Protein AF-A0A090N0E1-F1 (afdb_monomer)

InterPro domains:
  IPR002919 Trypsin Inhibitor-like, cysteine rich domain [PF01826] (285-336)
  IPR009851 Modifier of rudimentary, Modr [PF07200] (21-165)
  IPR009851 Modifier of rudimentary, Modr [PS51314] (94-183)
  IPR036084 Serine protease inhibitor-like superfamily [SSF57567] (285-337)

Secondary structure (DSSP, 8-state):
-HHHHHHHHHHHHHHHHHHHHT--HHHHHHHHH-HHHHHHHHHHSHHHHHHHHHHHHHHHHHHHHHHHHHHHHHHHHHHHHHHHHHHHHHHHHHHHHHHHHHHHHHHHHHTSHHHHHHHHHHHHHHHHHHHHHHHHHHHHTSS-HHHHHHHHHHHHHHHHHHHHHHHHHHHHHHHHHHHHHHHHHHHHGGG----------------------------------------PPP------------------S------SS---S---SS--SS----------TTSEEESSEESS--BTTSPPPS-----EE-SEEEPPTTEEEETTEEEEHHHHHHHHHHHHHHHHHHHHHHHTTS----

Solvent-accessible surface area (backbone atoms only — not comparable to full-atom values): 22668 Å² total; per-residue (Å²): 116,75,61,64,60,51,53,49,52,54,50,52,51,51,56,48,51,59,67,54,69,81,55,53,71,69,59,50,53,50,44,74,74,27,70,66,56,46,48,49,57,54,55,64,34,66,80,56,56,44,48,6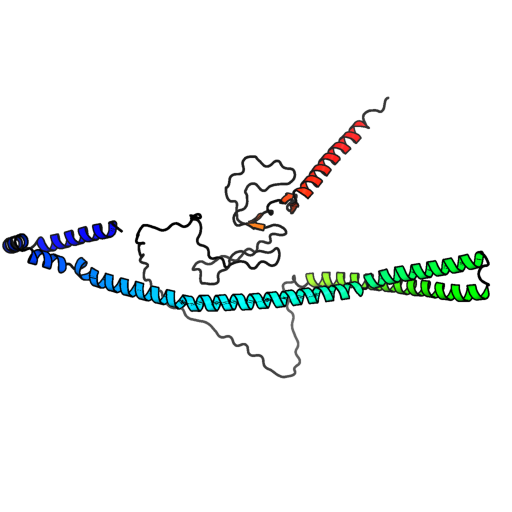4,58,54,50,50,53,50,52,52,51,52,50,53,50,51,52,53,56,60,62,45,50,62,57,53,51,52,52,50,52,51,50,52,54,53,50,50,54,51,50,53,52,48,51,53,50,49,56,53,45,51,54,48,50,52,56,45,51,65,68,26,72,66,45,49,41,54,50,36,53,52,57,20,50,53,27,46,51,52,26,49,51,48,54,49,37,40,76,74,64,7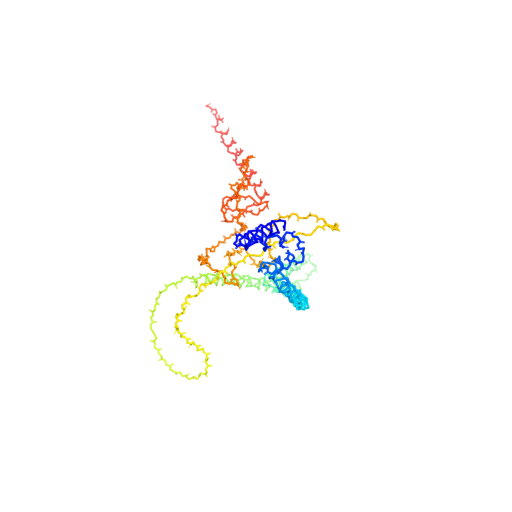9,44,54,73,70,58,42,52,55,53,35,51,53,30,44,49,50,19,51,54,34,47,52,53,38,54,53,49,56,49,52,51,54,50,50,53,50,51,52,51,55,56,55,57,57,66,68,58,76,81,70,84,85,87,84,89,83,83,87,87,89,83,89,85,90,86,87,86,88,88,87,82,85,82,93,83,89,85,91,83,84,91,78,89,85,86,91,85,88,84,84,84,82,88,85,80,88,87,80,94,75,87,89,75,79,97,73,80,98,73,82,92,85,79,84,89,85,80,73,76,66,61,82,71,88,87,78,96,64,93,66,99,59,89,73,73,81,74,76,79,55,78,24,81,82,36,39,75,32,78,56,24,66,79,69,68,60,41,54,99,53,84,76,68,94,77,71,74,94,56,71,32,69,63,40,66,37,56,48,90,72,34,23,41,47,96,96,38,57,38,45,55,70,58,40,53,52,52,53,50,53,55,57,50,56,60,52,55,57,54,55,63,60,62,67,76,72,76,75,85,132

Radius of gyration: 44.37 Å; Cα contacts (8 Å, |Δi|>4): 178; chains: 1; bounding box: 100×94×128 Å

Structure (mmCIF, N/CA/C/O backbone):
data_AF-A0A090N0E1-F1
#
_entry.id   AF-A0A090N0E1-F1
#
loop_
_atom_site.group_PDB
_atom_site.id
_atom_site.type_symbol
_atom_site.label_atom_id
_atom_site.label_alt_id
_atom_site.label_comp_id
_atom_site.label_asym_id
_atom_site.label_entity_id
_atom_site.label_seq_id
_atom_site.pdbx_PDB_ins_code
_atom_site.Cartn_x
_atom_site.Cartn_y
_atom_site.Cartn_z
_atom_site.occupancy
_atom_site.B_iso_or_equiv
_atom_site.auth_seq_id
_atom_site.auth_comp_id
_atom_site.auth_asym_id
_atom_site.auth_atom_id
_atom_site.pdbx_PDB_model_num
ATOM 1 N N . MET A 1 1 ? 22.762 13.412 -43.437 1.00 40.69 1 MET A N 1
ATOM 2 C CA . MET A 1 1 ? 23.202 12.382 -44.409 1.00 40.69 1 MET A CA 1
ATOM 3 C C . MET A 1 1 ? 23.925 12.952 -45.634 1.00 40.69 1 MET A C 1
ATOM 5 O O . MET A 1 1 ? 24.693 12.219 -46.230 1.00 40.69 1 MET A O 1
ATOM 9 N N . SER A 1 2 ? 23.774 14.234 -45.992 1.00 38.62 2 SER A N 1
ATOM 10 C CA . SER A 1 2 ? 24.471 14.858 -47.137 1.00 38.62 2 SER A CA 1
ATOM 11 C C . SER A 1 2 ? 25.957 15.200 -46.915 1.00 38.62 2 SER A C 1
ATOM 13 O O . SER A 1 2 ? 26.632 15.533 -47.881 1.00 38.62 2 SER A O 1
ATOM 15 N N . GLY A 1 3 ? 26.467 15.129 -45.677 1.00 48.03 3 GLY A N 1
ATOM 16 C CA . GLY A 1 3 ? 27.888 15.366 -45.365 1.00 48.03 3 GLY A CA 1
ATOM 17 C C . GLY A 1 3 ? 28.794 14.207 -45.792 1.00 48.03 3 GLY A C 1
ATOM 18 O O . GLY A 1 3 ? 29.737 14.413 -46.536 1.00 48.03 3 GLY A O 1
ATOM 19 N N . SER A 1 4 ? 28.417 12.970 -45.455 1.00 57.47 4 SER A N 1
ATOM 20 C CA . SER A 1 4 ? 29.234 11.773 -45.720 1.00 57.47 4 SER A CA 1
ATOM 21 C C . SER A 1 4 ? 29.456 11.485 -47.213 1.00 57.47 4 SER A C 1
ATOM 23 O O . SER A 1 4 ? 30.535 11.048 -47.593 1.00 57.47 4 SER A O 1
ATOM 25 N N . TYR A 1 5 ? 28.478 11.781 -48.076 1.00 61.31 5 TYR A N 1
ATOM 26 C CA . TYR A 1 5 ? 28.640 11.624 -49.528 1.00 61.31 5 TYR A CA 1
ATOM 27 C C . TYR A 1 5 ? 29.496 12.724 -50.169 1.00 61.31 5 TYR A C 1
ATOM 29 O O . TYR A 1 5 ? 30.099 12.483 -51.212 1.00 61.31 5 TYR A O 1
ATOM 37 N N . LYS A 1 6 ? 29.535 13.927 -49.575 1.00 64.94 6 LYS A N 1
ATOM 38 C CA . LYS A 1 6 ? 30.450 14.992 -50.009 1.00 64.94 6 LYS A CA 1
ATOM 39 C C . LYS A 1 6 ? 31.879 14.640 -49.608 1.00 64.94 6 LYS A C 1
ATOM 41 O O . LYS A 1 6 ? 32.766 14.739 -50.436 1.00 64.94 6 LYS A O 1
ATOM 46 N N . ASP A 1 7 ? 32.079 14.115 -48.406 1.00 77.44 7 ASP A N 1
ATOM 47 C CA . ASP A 1 7 ? 33.406 13.689 -47.957 1.00 77.44 7 ASP A CA 1
ATOM 48 C C . ASP A 1 7 ? 33.946 12.520 -48.798 1.00 77.44 7 ASP A C 1
ATOM 50 O O . ASP A 1 7 ? 35.099 12.556 -49.217 1.00 77.44 7 ASP A O 1
ATOM 54 N N . LEU A 1 8 ? 33.101 11.537 -49.147 1.00 81.50 8 LEU A N 1
ATOM 55 C CA . LEU A 1 8 ? 33.494 10.413 -50.008 1.00 81.50 8 LEU A CA 1
ATOM 56 C C . LEU A 1 8 ? 33.871 10.860 -51.428 1.00 81.50 8 LEU A C 1
ATOM 58 O O . LEU A 1 8 ? 34.871 10.406 -51.966 1.00 81.50 8 LEU A O 1
ATOM 62 N N . ARG A 1 9 ? 33.105 11.779 -52.035 1.00 83.75 9 ARG A N 1
ATOM 63 C CA . ARG A 1 9 ? 33.433 12.325 -53.365 1.00 83.75 9 ARG A CA 1
ATOM 64 C C . ARG A 1 9 ? 34.769 13.055 -53.358 1.00 83.75 9 ARG A C 1
ATOM 66 O O . ARG A 1 9 ? 35.553 12.880 -54.281 1.00 83.75 9 ARG A O 1
ATOM 73 N N . GLN A 1 10 ? 35.023 13.847 -52.325 1.00 84.94 10 GLN A N 1
ATOM 74 C CA . GLN A 1 10 ? 36.272 14.580 -52.168 1.00 84.94 10 GLN A CA 1
ATOM 75 C C . GLN A 1 10 ? 37.453 13.619 -51.985 1.00 84.94 10 GLN A C 1
ATOM 77 O O . GLN A 1 10 ? 38.489 13.837 -52.606 1.00 84.94 10 GLN A O 1
ATOM 82 N N . LEU A 1 11 ? 37.268 12.538 -51.219 1.00 85.19 11 LEU A N 1
ATOM 83 C CA . LEU A 1 11 ? 38.282 11.501 -51.015 1.00 85.19 11 LEU A CA 1
ATOM 84 C C . LEU A 1 11 ? 38.586 10.727 -52.310 1.00 85.19 11 LEU A C 1
ATOM 86 O O . LEU A 1 11 ? 39.746 10.577 -52.682 1.00 85.19 11 LEU A O 1
ATOM 90 N N . CYS A 1 12 ? 37.550 10.315 -53.049 1.00 87.12 12 CYS A N 1
ATOM 91 C CA . CYS A 1 12 ? 37.714 9.659 -54.349 1.00 87.12 12 CYS A CA 1
ATOM 92 C C . CYS A 1 12 ? 38.418 10.578 -55.357 1.00 87.12 12 CYS A C 1
ATOM 94 O O . CYS A 1 12 ? 39.266 10.118 -56.113 1.00 87.12 12 CYS A O 1
ATOM 96 N N . LEU A 1 13 ? 38.088 11.877 -55.372 1.00 86.81 13 LEU A N 1
ATOM 97 C CA . LEU A 1 13 ? 38.736 12.855 -56.249 1.00 86.81 13 LEU A CA 1
ATOM 98 C C . LEU A 1 13 ? 40.219 13.037 -55.907 1.00 86.81 13 LEU A C 1
ATOM 100 O O . LEU A 1 13 ? 41.028 13.104 -56.826 1.00 86.81 13 LEU A O 1
ATOM 104 N N . SER A 1 14 ? 40.599 13.073 -54.625 1.00 85.94 14 SER A N 1
ATOM 105 C CA . SER A 1 14 ? 42.017 13.110 -54.245 1.00 85.94 14 SER A CA 1
ATOM 106 C C . SER A 1 14 ? 42.760 11.835 -54.648 1.00 85.94 14 SER A C 1
ATOM 108 O O . SER A 1 14 ? 43.805 11.945 -55.283 1.00 85.94 14 SER A O 1
ATOM 110 N N . SER A 1 15 ? 42.197 10.650 -54.381 1.00 86.62 15 SER A N 1
ATOM 111 C CA . SER A 1 15 ? 42.816 9.366 -54.747 1.00 86.62 15 SER A CA 1
ATOM 112 C C . SER A 1 15 ? 42.950 9.210 -56.270 1.00 86.62 15 SER A C 1
ATOM 114 O O . SER A 1 15 ? 43.955 8.705 -56.765 1.00 86.62 15 SER A O 1
ATOM 116 N N . LEU A 1 16 ? 41.973 9.697 -57.046 1.00 87.38 16 LEU A N 1
ATOM 117 C CA . LEU A 1 16 ? 42.061 9.749 -58.511 1.00 87.38 16 LEU A CA 1
ATOM 118 C C . LEU A 1 16 ? 43.165 10.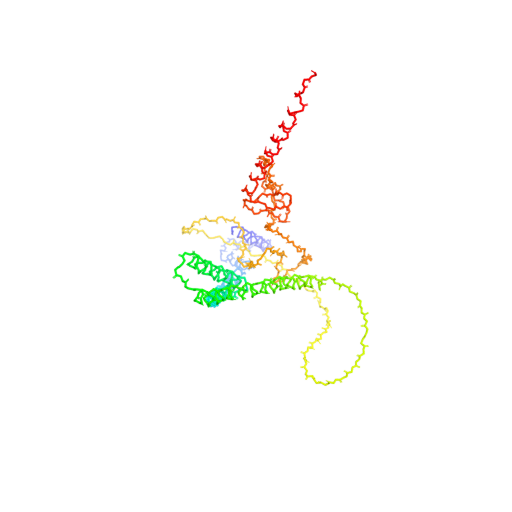690 -58.985 1.00 87.38 16 LEU A C 1
ATOM 120 O O . LEU A 1 16 ? 43.956 10.313 -59.842 1.00 87.38 16 LEU A O 1
ATOM 124 N N . MET A 1 17 ? 43.233 11.902 -58.432 1.00 86.12 17 MET A N 1
ATOM 125 C CA . MET A 1 17 ? 44.259 12.876 -58.809 1.00 86.12 17 MET A CA 1
ATOM 126 C C . MET A 1 17 ? 45.668 12.371 -58.484 1.00 86.12 17 MET A C 1
ATOM 128 O O . MET A 1 17 ? 46.582 12.626 -59.261 1.00 86.12 17 MET A O 1
ATOM 132 N N . GLU A 1 18 ? 45.844 11.626 -57.390 1.00 85.81 18 GLU A N 1
ATOM 133 C CA . GLU A 1 18 ? 47.111 10.958 -57.068 1.00 85.81 18 GLU A CA 1
ATOM 134 C C . GLU A 1 18 ? 47.460 9.857 -58.078 1.00 85.81 18 GLU A C 1
ATOM 136 O O . GLU A 1 18 ? 48.582 9.839 -58.574 1.00 85.81 18 GLU A O 1
ATOM 141 N N . ASN A 1 19 ? 46.501 9.007 -58.464 1.00 82.75 19 ASN A N 1
ATOM 142 C CA . ASN A 1 19 ? 46.721 7.959 -59.471 1.00 82.75 19 ASN A CA 1
ATOM 143 C C . ASN A 1 19 ? 47.053 8.520 -60.865 1.00 82.75 19 ASN A C 1
ATOM 145 O O . ASN A 1 19 ? 47.805 7.908 -61.618 1.00 82.75 19 ASN A O 1
ATOM 149 N N . ILE A 1 20 ? 46.482 9.675 -61.217 1.00 86.25 20 ILE A N 1
ATOM 150 C CA . ILE A 1 20 ? 46.628 10.291 -62.543 1.00 86.25 20 ILE A CA 1
ATOM 151 C C . ILE A 1 20 ? 47.928 11.108 -62.655 1.00 86.25 20 ILE A C 1
ATOM 153 O O . ILE A 1 20 ? 48.454 11.277 -63.755 1.00 86.25 20 ILE A O 1
ATOM 157 N N . LYS A 1 21 ? 48.465 11.603 -61.531 1.00 85.19 21 LYS A N 1
ATOM 158 C CA . LYS A 1 21 ? 49.595 12.547 -61.484 1.00 85.19 21 LYS A CA 1
ATOM 159 C C . LYS A 1 21 ? 50.870 12.038 -62.165 1.00 85.19 21 LYS A C 1
ATOM 161 O O . LYS A 1 21 ? 51.581 12.842 -62.764 1.00 85.19 21 LYS A O 1
ATOM 166 N N . ASP A 1 22 ? 51.136 10.736 -62.085 1.00 82.50 22 ASP A N 1
ATOM 167 C CA . ASP A 1 22 ? 52.372 10.119 -62.585 1.00 82.50 22 ASP A CA 1
ATOM 168 C C . ASP A 1 22 ? 52.183 9.373 -63.928 1.00 82.50 22 ASP A C 1
ATOM 170 O O . ASP A 1 22 ? 53.092 8.680 -64.392 1.00 82.50 22 ASP A O 1
ATOM 174 N N . MET A 1 23 ? 51.017 9.506 -64.578 1.00 84.81 23 MET A N 1
ATOM 175 C CA . MET A 1 23 ? 50.737 8.863 -65.870 1.00 84.81 23 MET A CA 1
ATOM 176 C C . MET A 1 23 ? 51.358 9.617 -67.054 1.00 84.81 23 MET A C 1
ATOM 178 O O . MET A 1 23 ? 51.506 10.841 -67.039 1.00 84.81 23 MET A O 1
ATOM 182 N N . LYS A 1 24 ? 51.718 8.888 -68.118 1.00 89.19 24 LYS A N 1
ATOM 183 C CA . LYS A 1 24 ? 52.303 9.482 -69.331 1.00 89.19 24 LYS A CA 1
ATOM 184 C C . LYS A 1 24 ? 51.230 10.164 -70.177 1.00 89.19 24 LYS A C 1
ATOM 186 O O . LYS A 1 24 ? 50.056 9.819 -70.115 1.00 89.19 24 LYS A O 1
ATOM 191 N N . TYR A 1 25 ? 51.647 11.092 -71.038 1.00 85.19 25 TYR A N 1
ATOM 192 C CA . TYR A 1 25 ? 50.739 11.823 -71.931 1.00 85.19 25 TYR A CA 1
ATOM 193 C C . TYR A 1 25 ? 49.882 10.905 -72.823 1.00 85.19 25 TYR A C 1
ATOM 195 O O . TYR A 1 25 ? 48.705 11.193 -73.011 1.00 85.19 25 TYR A O 1
ATOM 203 N N . SER A 1 26 ? 50.435 9.786 -73.312 1.00 84.62 26 SER A N 1
ATOM 204 C CA . SER A 1 26 ? 49.679 8.769 -74.063 1.00 84.62 26 SER A CA 1
ATOM 205 C C . SER A 1 26 ? 48.527 8.192 -73.241 1.00 84.62 26 SER A C 1
ATOM 207 O O . SER A 1 26 ? 47.389 8.176 -73.695 1.00 84.62 26 SER A O 1
ATOM 209 N N . ASP A 1 27 ? 48.812 7.817 -71.995 1.00 82.62 27 ASP A N 1
ATOM 210 C CA . ASP A 1 27 ? 47.860 7.169 -71.093 1.00 82.62 27 ASP A CA 1
ATOM 211 C C . ASP A 1 27 ? 46.789 8.170 -70.621 1.00 82.62 27 ASP A C 1
ATOM 213 O O . ASP A 1 27 ? 45.628 7.815 -70.434 1.00 82.62 27 ASP A O 1
ATOM 217 N N . LEU A 1 28 ? 47.157 9.451 -70.485 1.00 83.81 28 LEU A N 1
ATOM 218 C CA . LEU A 1 28 ? 46.234 10.555 -70.199 1.00 83.81 28 LEU A CA 1
ATOM 219 C C . LEU A 1 28 ? 45.319 10.878 -71.386 1.00 83.81 28 LEU A C 1
ATOM 221 O O . LEU A 1 28 ? 44.151 11.209 -71.183 1.00 83.81 28 LEU A O 1
ATOM 225 N N . GLN A 1 29 ? 45.832 10.793 -72.614 1.00 83.81 29 GLN A N 1
ATOM 226 C CA . GLN A 1 29 ? 45.050 11.007 -73.830 1.00 83.81 29 GLN A CA 1
ATOM 227 C C . GLN A 1 29 ? 44.058 9.859 -74.050 1.00 83.81 29 GLN A C 1
ATOM 229 O O . GLN A 1 29 ? 42.902 10.109 -74.393 1.00 83.81 29 GLN A O 1
ATOM 234 N N . ASP A 1 30 ? 44.471 8.625 -73.769 1.00 85.00 30 ASP A N 1
ATOM 235 C CA . ASP A 1 30 ? 43.587 7.460 -73.781 1.00 85.00 30 ASP A CA 1
ATOM 236 C C . ASP A 1 30 ? 42.550 7.535 -72.651 1.00 85.00 30 ASP A C 1
ATOM 238 O O . ASP A 1 30 ? 41.370 7.286 -72.888 1.00 85.00 30 ASP A O 1
ATOM 242 N N . LEU A 1 31 ? 42.937 7.975 -71.447 1.00 86.00 31 LEU A N 1
ATOM 243 C CA . LEU A 1 31 ? 42.001 8.224 -70.345 1.00 86.00 31 LEU A CA 1
ATOM 244 C C . LEU A 1 31 ? 40.980 9.308 -70.671 1.00 86.00 31 LEU A C 1
ATOM 246 O O . LEU A 1 31 ? 39.811 9.145 -70.342 1.00 86.00 31 LEU A O 1
ATOM 250 N N . LEU A 1 32 ? 41.377 10.398 -71.326 1.00 85.00 32 LEU A N 1
ATOM 251 C CA . LEU A 1 32 ? 40.452 11.472 -71.684 1.00 85.00 32 LEU A CA 1
ATOM 252 C C . LEU A 1 32 ? 39.433 11.030 -72.746 1.00 85.00 32 LEU A C 1
ATOM 254 O O . LEU A 1 32 ? 38.282 11.458 -72.695 1.00 85.00 32 LEU A O 1
ATOM 258 N N . ASN A 1 33 ? 39.846 10.164 -73.674 1.00 88.06 33 ASN A N 1
ATOM 259 C CA . ASN A 1 33 ? 39.034 9.760 -74.822 1.00 88.06 33 ASN A CA 1
ATOM 260 C C . ASN A 1 33 ? 38.275 8.433 -74.625 1.00 88.06 33 ASN A C 1
ATOM 262 O O . ASN A 1 33 ? 37.413 8.112 -75.441 1.00 88.06 33 ASN A O 1
ATOM 266 N N . ASN A 1 34 ? 38.566 7.665 -73.568 1.00 90.38 34 ASN A N 1
ATOM 267 C CA . ASN A 1 34 ? 37.936 6.371 -73.296 1.00 90.38 34 ASN A CA 1
ATOM 268 C C . ASN A 1 34 ? 37.113 6.385 -71.993 1.00 90.38 34 ASN A C 1
ATOM 270 O O . ASN A 1 34 ? 37.645 6.241 -70.890 1.00 90.38 34 ASN A O 1
ATOM 274 N N . GLU A 1 35 ? 35.788 6.486 -72.127 1.00 87.94 35 GLU A N 1
ATOM 275 C CA . GLU A 1 35 ? 34.845 6.463 -70.998 1.00 87.94 35 GLU A CA 1
ATOM 276 C C . GLU A 1 35 ? 34.872 5.142 -70.203 1.00 87.94 35 GLU A C 1
ATOM 278 O O . GLU A 1 35 ? 34.650 5.138 -68.990 1.00 87.94 35 GLU A O 1
ATOM 283 N N . GLU A 1 36 ? 35.179 4.012 -70.846 1.00 89.75 36 GLU A N 1
ATOM 284 C CA . GLU A 1 36 ? 35.261 2.704 -70.184 1.00 89.75 36 GLU A CA 1
ATOM 285 C C . GLU A 1 36 ? 36.510 2.604 -69.301 1.00 89.75 36 GLU A C 1
ATOM 287 O O . GLU A 1 36 ? 36.455 2.072 -68.187 1.00 89.75 36 GLU A O 1
ATOM 292 N N . TYR A 1 37 ? 37.618 3.200 -69.748 1.00 87.25 37 TYR A N 1
ATOM 293 C CA . TYR A 1 37 ? 38.831 3.301 -68.943 1.00 87.25 37 TYR A CA 1
ATOM 294 C C . TYR A 1 37 ? 38.629 4.240 -67.744 1.00 87.25 37 TYR A C 1
ATOM 296 O O . TYR A 1 37 ? 38.982 3.875 -66.620 1.00 87.25 37 TYR A O 1
ATOM 304 N N . GLN A 1 38 ? 37.953 5.383 -67.935 1.00 86.62 38 GLN A N 1
ATOM 305 C CA . GLN A 1 38 ? 37.555 6.273 -66.833 1.00 86.62 38 GLN A CA 1
ATOM 306 C C . GLN A 1 38 ? 36.684 5.544 -65.802 1.00 86.62 38 GLN A C 1
ATOM 308 O O . GLN A 1 38 ? 36.941 5.620 -64.599 1.00 86.62 38 GLN A O 1
ATOM 313 N N . LYS A 1 39 ? 35.673 4.797 -66.261 1.00 87.62 39 LYS A N 1
ATOM 314 C CA . LYS A 1 39 ? 34.777 4.031 -65.388 1.00 87.62 39 LYS A CA 1
ATOM 315 C C . LYS A 1 39 ? 35.524 2.946 -64.614 1.00 87.62 39 LYS A C 1
ATOM 317 O O . LYS A 1 39 ? 35.341 2.830 -63.405 1.00 87.62 39 LYS A O 1
ATOM 322 N N . THR A 1 40 ? 36.400 2.201 -65.283 1.00 87.56 40 THR A N 1
ATOM 323 C CA . THR A 1 40 ? 37.208 1.145 -64.657 1.00 87.56 40 THR A CA 1
ATOM 324 C C . THR A 1 40 ? 38.142 1.719 -63.593 1.00 87.56 40 THR A C 1
ATOM 326 O O . THR A 1 40 ? 38.261 1.151 -62.506 1.00 87.56 40 THR A O 1
ATOM 329 N N . LEU A 1 41 ? 38.765 2.872 -63.860 1.00 85.56 41 LEU A N 1
ATOM 330 C CA . LEU A 1 41 ? 39.624 3.557 -62.895 1.00 85.56 41 LEU A CA 1
ATOM 331 C C . LEU A 1 41 ? 38.839 3.974 -61.643 1.00 85.56 41 LEU A C 1
ATOM 333 O O . LEU A 1 41 ? 39.310 3.764 -60.528 1.00 85.56 41 LEU A O 1
ATOM 337 N N . VAL A 1 42 ? 37.618 4.490 -61.819 1.00 86.69 42 VAL A N 1
ATOM 338 C CA . VAL A 1 42 ? 36.714 4.861 -60.720 1.00 86.69 42 VAL A CA 1
ATOM 339 C C . VAL A 1 42 ? 36.244 3.630 -59.933 1.00 86.69 42 VAL A C 1
ATOM 341 O O . VAL A 1 42 ? 36.285 3.640 -58.707 1.00 86.69 42 VAL A O 1
ATOM 344 N N . GLU A 1 43 ? 35.839 2.547 -60.594 1.00 86.50 43 GLU A N 1
ATOM 345 C CA . GLU A 1 43 ? 35.380 1.314 -59.929 1.00 86.50 43 GLU A CA 1
ATOM 346 C C . GLU A 1 43 ? 36.504 0.566 -59.195 1.00 86.50 43 GLU A C 1
ATOM 348 O O . GLU A 1 43 ? 36.251 -0.147 -58.220 1.00 86.50 43 GLU A O 1
ATOM 353 N N . THR A 1 44 ? 37.753 0.749 -59.631 1.00 87.19 44 THR A N 1
ATOM 354 C CA . THR A 1 44 ? 38.934 0.138 -59.004 1.00 87.19 44 THR A CA 1
ATOM 355 C C . THR A 1 44 ? 39.377 0.880 -57.740 1.00 87.19 44 THR A C 1
ATOM 357 O O . THR A 1 44 ? 40.101 0.299 -56.927 1.00 87.19 44 THR A O 1
ATOM 360 N N . LEU A 1 45 ? 38.912 2.120 -57.524 1.00 89.31 45 LEU A N 1
ATOM 361 C CA . LEU A 1 45 ? 39.207 2.872 -56.305 1.00 89.31 45 LEU A CA 1
ATOM 362 C C . LEU A 1 45 ? 38.772 2.083 -55.059 1.00 89.31 45 LEU A C 1
ATOM 364 O O . LEU A 1 45 ? 37.631 1.606 -54.997 1.00 89.31 45 LEU A O 1
ATOM 368 N N . PRO A 1 46 ? 39.642 1.959 -54.042 1.00 85.25 46 PRO A N 1
ATOM 369 C CA . PRO A 1 46 ? 39.356 1.163 -52.853 1.00 85.25 46 PRO A CA 1
ATOM 370 C C . PRO A 1 46 ? 38.110 1.658 -52.110 1.00 85.25 46 PRO A C 1
ATOM 372 O O . PRO A 1 46 ? 37.342 0.843 -51.599 1.00 85.25 46 PRO A O 1
ATOM 375 N N . GLU A 1 47 ? 37.867 2.969 -52.115 1.00 85.50 47 GLU A N 1
ATOM 376 C CA . GLU A 1 47 ? 36.718 3.605 -51.475 1.00 85.50 47 GLU A CA 1
ATOM 377 C C . GLU A 1 47 ? 35.394 3.265 -52.156 1.00 85.50 47 GLU A C 1
ATOM 379 O O . GLU A 1 47 ? 34.369 3.247 -51.488 1.00 85.50 47 GLU A O 1
ATOM 384 N N . ILE A 1 48 ? 35.389 3.012 -53.470 1.00 86.81 48 ILE A N 1
ATOM 385 C CA . ILE A 1 48 ? 34.183 2.636 -54.227 1.00 86.81 48 ILE A CA 1
ATOM 386 C C . ILE A 1 48 ? 33.990 1.122 -54.182 1.00 86.81 48 ILE A C 1
ATOM 388 O O . ILE A 1 48 ? 32.868 0.641 -54.015 1.00 86.81 48 ILE A O 1
ATOM 392 N N . LYS A 1 49 ? 35.090 0.370 -54.245 1.00 88.56 49 LYS A N 1
ATOM 393 C CA . LYS A 1 49 ? 35.097 -1.090 -54.172 1.00 88.56 49 LYS A CA 1
ATOM 394 C C . LYS A 1 49 ? 34.657 -1.626 -52.803 1.00 88.56 49 LYS A C 1
ATOM 396 O O . LYS A 1 49 ? 34.111 -2.728 -52.742 1.00 88.56 49 LYS A O 1
ATOM 401 N N . SER A 1 50 ? 34.850 -0.874 -51.711 1.00 86.94 50 SER A N 1
ATOM 402 C CA . SER A 1 50 ? 34.416 -1.286 -50.364 1.00 86.94 50 SER A CA 1
ATOM 403 C C . SER A 1 50 ? 32.916 -1.080 -50.103 1.00 86.94 50 SER A C 1
ATOM 405 O O . SER A 1 50 ? 32.317 -1.863 -49.359 1.00 86.94 50 SER A O 1
ATOM 407 N N . VAL A 1 51 ? 32.271 -0.098 -50.752 1.00 87.44 51 VAL A N 1
ATOM 408 C CA . VAL A 1 51 ? 30.863 0.281 -50.494 1.00 87.44 51 VAL A CA 1
ATOM 409 C C . VAL A 1 51 ? 29.869 -0.880 -50.637 1.00 87.44 51 VAL A C 1
ATOM 411 O O . VAL A 1 51 ? 28.994 -1.002 -49.773 1.00 87.44 51 VAL A O 1
ATOM 414 N N . PRO A 1 52 ? 29.936 -1.747 -51.671 1.00 88.81 52 PRO A N 1
ATOM 415 C CA . PRO A 1 52 ? 29.009 -2.871 -51.798 1.00 88.81 52 PRO A CA 1
ATOM 416 C C . PRO A 1 52 ? 29.105 -3.842 -50.616 1.00 88.81 52 PRO A C 1
ATOM 418 O O . PRO A 1 52 ? 28.079 -4.225 -50.055 1.00 88.81 52 PRO A O 1
ATOM 421 N N . SER A 1 53 ? 30.329 -4.161 -50.183 1.00 89.69 53 SER A N 1
ATOM 422 C CA . SER A 1 53 ? 30.588 -5.043 -49.039 1.00 89.69 53 SER A CA 1
ATOM 423 C C . SER A 1 53 ? 30.101 -4.423 -47.724 1.00 89.69 53 SER A C 1
ATOM 425 O O . SER A 1 53 ? 29.406 -5.068 -46.937 1.00 89.69 53 SER A O 1
ATOM 427 N N . GLU A 1 54 ? 30.367 -3.131 -47.507 1.00 89.94 54 GLU A N 1
ATOM 428 C CA . GLU A 1 54 ? 29.876 -2.400 -46.333 1.00 89.94 54 GLU A CA 1
ATOM 429 C C . GLU A 1 54 ? 28.343 -2.338 -46.289 1.00 89.94 54 GLU A C 1
ATOM 431 O O . GLU A 1 54 ? 27.733 -2.543 -45.235 1.00 89.94 54 GLU A O 1
ATOM 436 N N . LYS A 1 55 ? 27.695 -2.112 -47.439 1.00 93.44 55 LYS A N 1
ATOM 437 C CA . LYS A 1 55 ? 26.234 -2.139 -47.571 1.00 93.44 55 LYS A CA 1
ATOM 438 C C . LYS A 1 55 ? 25.676 -3.511 -47.205 1.00 93.44 55 LYS A C 1
ATOM 440 O O . LYS A 1 55 ? 24.713 -3.582 -46.442 1.00 93.44 55 LYS A O 1
ATOM 445 N N . GLU A 1 56 ? 26.249 -4.589 -47.731 1.00 95.31 56 GLU A N 1
ATOM 446 C CA . GLU A 1 56 ? 25.818 -5.952 -47.409 1.00 95.31 56 GLU A CA 1
ATOM 447 C C . GLU A 1 56 ? 25.990 -6.258 -45.919 1.00 95.31 56 GLU A C 1
ATOM 449 O O . GLU A 1 56 ? 25.048 -6.728 -45.275 1.00 95.31 56 GLU A O 1
ATOM 454 N N . ALA A 1 57 ? 27.129 -5.890 -45.329 1.00 94.12 57 ALA A N 1
ATOM 455 C CA . ALA A 1 57 ? 27.373 -6.037 -43.897 1.00 94.12 57 ALA A CA 1
ATOM 456 C C . ALA A 1 57 ? 26.344 -5.265 -43.048 1.00 94.12 57 ALA A C 1
ATOM 458 O O . ALA A 1 57 ? 25.812 -5.795 -42.064 1.00 94.12 57 ALA A O 1
ATOM 459 N N . LEU A 1 58 ? 26.005 -4.031 -43.440 1.00 94.69 58 LEU A N 1
ATOM 460 C CA . LEU A 1 58 ? 24.972 -3.230 -42.778 1.00 94.69 58 LEU A CA 1
ATOM 461 C C . LEU A 1 58 ? 23.584 -3.856 -42.910 1.00 94.69 58 LEU A C 1
ATOM 463 O O . LEU A 1 58 ? 22.852 -3.911 -41.922 1.00 94.69 58 LEU A O 1
ATOM 467 N N . LEU A 1 59 ? 23.225 -4.365 -44.089 1.00 95.44 59 LEU A N 1
ATOM 468 C CA . LEU A 1 59 ? 21.943 -5.033 -44.311 1.00 95.44 59 LEU A CA 1
ATOM 469 C C . LEU A 1 59 ? 21.824 -6.313 -43.480 1.00 95.44 59 LEU A C 1
ATOM 471 O O . LEU A 1 59 ? 20.787 -6.541 -42.855 1.00 95.44 59 LEU A O 1
ATOM 475 N N . ILE A 1 60 ? 22.891 -7.111 -43.396 1.00 96.00 60 ILE A N 1
ATOM 476 C CA . ILE A 1 60 ? 22.945 -8.300 -42.538 1.00 96.00 60 ILE A CA 1
ATOM 477 C C . ILE A 1 60 ? 22.768 -7.901 -41.071 1.00 96.00 60 ILE A C 1
ATOM 479 O O . ILE A 1 60 ? 21.960 -8.503 -40.359 1.00 96.00 60 ILE A O 1
ATOM 483 N N . LYS A 1 61 ? 23.461 -6.851 -40.613 1.00 95.44 61 LYS A N 1
ATOM 484 C CA . LYS A 1 61 ? 23.335 -6.343 -39.241 1.00 95.44 61 LYS A CA 1
ATOM 485 C C . LYS A 1 61 ? 21.920 -5.847 -38.944 1.00 95.44 61 LYS A C 1
ATOM 487 O O . LYS A 1 61 ? 21.356 -6.209 -37.912 1.00 95.44 61 LYS A O 1
ATOM 492 N N . MET A 1 62 ? 21.331 -5.058 -39.843 1.00 95.56 62 MET A N 1
ATOM 493 C CA . MET A 1 62 ? 19.956 -4.572 -39.715 1.00 95.56 62 MET A CA 1
ATOM 494 C C . MET A 1 62 ? 18.966 -5.733 -39.654 1.00 95.56 62 MET A C 1
ATOM 496 O O . MET A 1 62 ? 18.116 -5.761 -38.766 1.00 95.56 62 MET A O 1
ATOM 500 N N . ARG A 1 63 ? 19.114 -6.726 -40.538 1.00 97.12 63 ARG A N 1
ATOM 501 C CA . ARG A 1 63 ? 18.270 -7.925 -40.556 1.00 97.12 63 ARG A CA 1
ATOM 502 C C . ARG A 1 63 ? 18.410 -8.728 -39.267 1.00 97.12 63 ARG A C 1
ATOM 504 O O . ARG A 1 63 ? 17.402 -9.070 -38.660 1.00 97.12 63 ARG A O 1
ATOM 511 N N . SER A 1 64 ? 19.637 -8.990 -38.817 1.00 95.81 64 SER A N 1
ATOM 512 C CA . SER A 1 64 ? 19.899 -9.705 -37.563 1.00 95.81 64 SER A CA 1
ATOM 513 C C . SER A 1 64 ? 19.267 -8.988 -36.369 1.00 95.81 64 SER A C 1
ATOM 515 O O . SER A 1 64 ? 18.619 -9.621 -35.536 1.00 95.81 64 SER A O 1
ATOM 517 N N . GLN A 1 65 ? 19.393 -7.661 -36.307 1.00 95.94 65 GLN A N 1
ATOM 518 C CA . GLN A 1 65 ? 18.812 -6.872 -35.227 1.00 95.94 65 GLN A CA 1
ATOM 519 C C . GLN A 1 65 ? 17.281 -6.866 -35.276 1.00 95.94 65 GLN A C 1
ATOM 521 O O . GLN A 1 65 ? 16.642 -7.017 -34.238 1.00 95.94 65 GLN A O 1
ATOM 526 N N . ALA A 1 66 ? 16.688 -6.730 -36.464 1.00 96.06 66 ALA A N 1
ATOM 527 C CA . ALA A 1 66 ? 15.240 -6.790 -36.635 1.00 96.06 66 ALA A CA 1
ATOM 528 C C . ALA A 1 66 ? 14.684 -8.152 -36.198 1.00 96.06 66 ALA A C 1
ATOM 530 O O . ALA A 1 66 ? 13.716 -8.200 -35.446 1.00 96.06 66 ALA A O 1
ATOM 531 N N . LEU A 1 67 ? 15.342 -9.251 -36.583 1.00 95.00 67 LEU A N 1
ATOM 532 C CA . LEU A 1 67 ? 14.950 -10.601 -36.173 1.00 95.00 67 LEU A CA 1
ATOM 533 C C . LEU A 1 67 ? 15.039 -10.797 -34.655 1.00 95.00 67 LEU A C 1
ATOM 535 O O . LEU A 1 67 ? 14.120 -11.355 -34.063 1.00 95.00 67 LEU A O 1
ATOM 539 N N . LYS A 1 68 ? 16.098 -10.296 -34.008 1.00 95.88 68 LYS A N 1
ATOM 540 C CA . LYS A 1 68 ? 16.212 -10.327 -32.540 1.00 95.88 68 LYS A CA 1
ATOM 541 C C . LYS A 1 68 ? 15.098 -9.531 -31.863 1.00 95.88 68 LYS A C 1
ATOM 543 O O . LYS A 1 68 ? 14.531 -9.998 -30.884 1.00 95.88 68 LYS A O 1
ATOM 548 N N . ASN A 1 69 ? 14.770 -8.351 -32.387 1.00 94.25 69 ASN A N 1
ATOM 549 C CA . ASN A 1 69 ? 13.691 -7.531 -31.841 1.00 94.25 69 ASN A CA 1
ATOM 550 C C . ASN A 1 69 ? 12.330 -8.238 -31.965 1.00 94.25 69 ASN A C 1
ATOM 552 O O . ASN A 1 69 ? 11.574 -8.250 -30.999 1.00 94.25 69 ASN A O 1
ATOM 556 N N . LEU A 1 70 ? 12.049 -8.866 -33.113 1.00 95.44 70 LEU A N 1
ATOM 557 C CA . LEU A 1 70 ? 10.830 -9.658 -33.326 1.00 95.44 70 LEU A CA 1
ATOM 558 C C . LEU A 1 70 ? 10.770 -10.881 -32.400 1.00 95.44 70 LEU A C 1
ATOM 560 O O . LEU A 1 70 ? 9.714 -11.200 -31.867 1.00 95.44 70 LEU A O 1
ATOM 564 N N . ALA A 1 71 ? 11.905 -11.541 -32.157 1.00 94.62 71 ALA A N 1
ATOM 565 C CA . ALA A 1 71 ? 11.974 -12.691 -31.256 1.00 94.62 71 ALA A CA 1
ATOM 566 C C . ALA A 1 71 ? 11.726 -12.326 -29.779 1.00 94.62 71 ALA A C 1
ATOM 568 O O . ALA A 1 71 ? 11.236 -13.157 -29.021 1.00 94.62 71 ALA A O 1
ATOM 569 N N . LEU A 1 72 ? 12.029 -11.091 -29.365 1.00 96.31 72 LEU A N 1
ATOM 570 C CA . LEU A 1 72 ? 11.806 -10.631 -27.988 1.00 96.31 72 LEU A CA 1
ATOM 571 C C . LEU A 1 72 ? 10.336 -10.319 -27.687 1.00 96.31 72 LEU A C 1
ATOM 573 O O . LEU A 1 72 ? 9.925 -10.370 -26.529 1.00 96.31 72 LEU A O 1
ATOM 577 N N . GLU A 1 73 ? 9.535 -9.999 -28.701 1.00 93.75 73 GLU A N 1
ATOM 578 C CA . GLU A 1 73 ? 8.118 -9.672 -28.537 1.00 93.75 73 GLU A CA 1
ATOM 579 C C . GLU A 1 73 ? 7.315 -10.762 -27.792 1.00 93.75 73 GLU A C 1
ATOM 581 O O . GLU A 1 73 ? 6.686 -10.432 -26.779 1.00 93.75 73 GLU A O 1
ATOM 586 N N . PRO A 1 74 ? 7.351 -12.055 -28.184 1.00 95.50 74 PRO A N 1
ATOM 587 C CA . PRO A 1 74 ? 6.637 -13.102 -27.455 1.00 95.50 74 PRO A CA 1
ATOM 588 C C . PRO A 1 74 ? 7.147 -13.286 -26.019 1.00 95.50 74 PRO A C 1
ATOM 590 O O . PRO A 1 74 ? 6.336 -13.477 -25.114 1.00 95.50 74 PRO A O 1
ATOM 593 N N . GLU A 1 75 ? 8.457 -13.182 -25.768 1.00 95.56 75 GLU A N 1
ATOM 594 C CA . GLU A 1 75 ? 9.016 -13.305 -24.413 1.00 95.56 75 GLU A CA 1
ATOM 595 C C . GLU A 1 75 ? 8.544 -12.174 -23.492 1.00 95.56 75 GLU A C 1
ATOM 597 O O . GLU A 1 75 ? 8.145 -12.415 -22.348 1.00 95.56 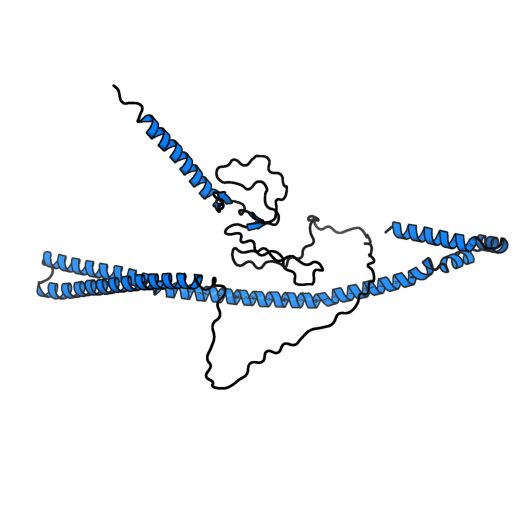75 GLU A O 1
ATOM 602 N N . ILE A 1 76 ? 8.537 -10.938 -24.000 1.00 96.31 76 ILE A N 1
ATOM 603 C CA . ILE A 1 76 ? 8.055 -9.763 -23.268 1.00 96.31 76 ILE A CA 1
ATOM 604 C C . ILE A 1 76 ? 6.562 -9.905 -22.966 1.00 96.31 76 ILE A C 1
ATOM 606 O O . ILE A 1 76 ? 6.136 -9.629 -21.841 1.00 96.31 76 ILE A O 1
ATOM 610 N N . ASN A 1 77 ? 5.773 -10.366 -23.937 1.00 96.06 77 ASN A N 1
ATOM 611 C CA . ASN A 1 77 ? 4.339 -10.581 -23.760 1.00 96.06 77 ASN A CA 1
ATOM 612 C C . ASN A 1 77 ? 4.060 -11.676 -22.719 1.00 96.06 77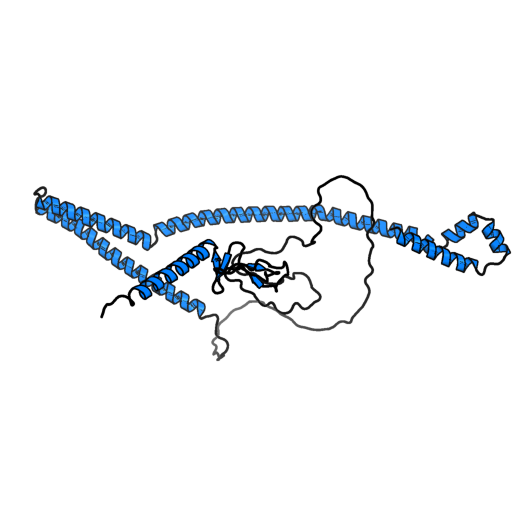 ASN A C 1
ATOM 614 O O . ASN A 1 77 ? 3.279 -11.457 -21.793 1.00 96.06 77 ASN A O 1
ATOM 618 N N . LEU A 1 78 ? 4.778 -12.802 -22.768 1.00 97.00 78 LEU A N 1
ATOM 619 C CA . LEU A 1 78 ? 4.670 -13.866 -21.765 1.00 97.00 78 LEU A CA 1
ATOM 620 C C . LEU A 1 78 ? 5.050 -13.385 -20.358 1.00 97.00 78 LEU A C 1
ATOM 622 O O . LEU A 1 78 ? 4.347 -13.672 -19.382 1.00 97.00 78 LEU A O 1
ATOM 626 N N . ALA A 1 79 ? 6.146 -12.632 -20.229 1.00 96.88 79 ALA A N 1
ATOM 627 C CA . ALA A 1 79 ? 6.570 -12.064 -18.953 1.00 96.88 79 ALA A CA 1
ATOM 628 C C . ALA A 1 79 ? 5.534 -11.068 -18.404 1.00 96.88 79 ALA A C 1
ATOM 630 O O . ALA A 1 79 ? 5.217 -11.095 -17.209 1.00 96.88 79 ALA A O 1
ATOM 631 N N . ARG A 1 80 ? 4.965 -10.228 -19.278 1.00 97.81 80 ARG A N 1
ATOM 632 C CA . ARG A 1 80 ? 3.890 -9.288 -18.944 1.00 97.81 80 ARG A CA 1
ATOM 633 C C . ARG A 1 80 ? 2.645 -10.017 -18.445 1.00 97.81 80 ARG A C 1
ATOM 635 O O . ARG A 1 80 ? 2.123 -9.653 -17.392 1.00 97.81 80 ARG A O 1
ATOM 642 N N . ASP A 1 81 ? 2.206 -11.064 -19.133 1.00 97.81 81 ASP A N 1
ATOM 643 C CA . ASP A 1 81 ? 1.030 -11.843 -18.742 1.00 97.81 81 ASP A CA 1
ATOM 644 C C . ASP A 1 81 ? 1.239 -12.561 -17.411 1.00 97.81 81 ASP A C 1
ATOM 646 O O . ASP A 1 81 ? 0.356 -12.568 -16.549 1.00 97.81 81 ASP A O 1
ATOM 650 N N . LYS A 1 82 ? 2.431 -13.123 -17.189 1.00 98.00 82 LYS A N 1
ATOM 651 C CA . LYS A 1 82 ? 2.792 -13.734 -15.904 1.00 98.00 82 LYS A CA 1
ATOM 652 C C . LYS A 1 82 ? 2.765 -12.706 -14.773 1.00 98.00 82 LYS A C 1
ATOM 654 O O . LYS A 1 82 ? 2.240 -12.995 -13.693 1.00 98.00 82 LYS A O 1
ATOM 659 N N . LEU A 1 83 ? 3.291 -11.504 -15.007 1.00 97.88 83 LEU A N 1
ATOM 660 C CA . LEU A 1 83 ? 3.250 -10.413 -14.035 1.00 97.88 83 LEU A CA 1
ATOM 661 C C . LEU A 1 83 ? 1.808 -9.994 -13.721 1.00 97.88 83 LEU A C 1
ATOM 663 O O . LEU A 1 83 ? 1.452 -9.865 -12.552 1.00 97.88 83 LEU A O 1
ATOM 667 N N . LEU A 1 84 ? 0.964 -9.833 -14.741 1.00 97.88 84 LEU A N 1
ATOM 668 C CA . LEU A 1 84 ? -0.444 -9.486 -14.556 1.00 97.88 84 LEU A CA 1
ATOM 669 C C . LEU A 1 84 ? -1.188 -10.559 -13.756 1.00 97.88 84 LEU A C 1
ATOM 671 O O . LEU A 1 84 ? -1.820 -10.231 -12.755 1.00 97.88 84 LEU A O 1
ATOM 675 N N . LYS A 1 85 ? -1.037 -11.838 -14.122 1.00 97.81 85 LYS A N 1
ATOM 676 C CA . LYS A 1 85 ? -1.677 -12.963 -13.420 1.00 97.81 85 LYS A CA 1
ATOM 677 C C . LYS A 1 85 ? -1.234 -13.060 -11.960 1.00 97.81 85 LYS A C 1
ATOM 679 O O . LYS A 1 85 ? -2.057 -13.250 -11.069 1.00 97.81 85 LYS A O 1
ATOM 684 N N . THR A 1 86 ? 0.065 -12.931 -11.690 1.00 97.12 86 THR A N 1
ATOM 685 C CA . THR A 1 86 ? 0.589 -12.987 -10.313 1.00 97.12 86 THR A CA 1
ATOM 686 C C . THR A 1 86 ? 0.140 -11.790 -9.481 1.00 97.12 86 THR A C 1
ATOM 688 O O . THR A 1 86 ? -0.225 -11.958 -8.319 1.00 97.12 86 THR A O 1
ATOM 691 N N . HIS A 1 87 ? 0.095 -10.595 -10.071 1.00 98.00 87 HIS A N 1
ATOM 692 C CA . HIS A 1 87 ? -0.413 -9.398 -9.411 1.00 98.00 87 HIS A CA 1
ATOM 693 C C . HIS A 1 87 ? -1.918 -9.485 -9.112 1.00 98.00 87 HIS A C 1
ATOM 695 O O . HIS A 1 87 ? -2.341 -9.109 -8.021 1.00 98.00 87 HIS A O 1
ATOM 701 N N . GLN A 1 88 ? -2.722 -10.010 -10.042 1.00 97.94 88 GLN A N 1
ATOM 702 C CA . GLN A 1 88 ? -4.154 -10.251 -9.832 1.00 97.94 88 GLN A CA 1
ATOM 703 C C . GLN A 1 88 ? -4.385 -11.192 -8.646 1.00 97.94 88 GLN A C 1
ATOM 705 O O . GLN A 1 88 ? -5.050 -10.798 -7.690 1.00 97.94 88 GLN A O 1
ATOM 710 N N . LYS A 1 89 ? -3.724 -12.357 -8.632 1.00 97.69 89 LYS A N 1
ATOM 711 C CA . LYS A 1 89 ? -3.788 -13.304 -7.504 1.00 97.69 89 LYS A CA 1
ATOM 712 C C . LYS A 1 89 ? -3.368 -12.668 -6.179 1.00 97.69 89 LYS A C 1
ATOM 714 O O . LYS A 1 89 ? -4.001 -12.889 -5.152 1.00 97.69 89 LYS A O 1
ATOM 719 N N . ALA A 1 90 ? -2.306 -11.862 -6.183 1.00 97.88 90 ALA A N 1
ATOM 720 C CA . ALA A 1 90 ? -1.857 -11.170 -4.978 1.00 97.88 90 ALA A CA 1
ATOM 721 C C . ALA A 1 90 ? -2.915 -10.190 -4.440 1.00 97.88 90 ALA A C 1
ATOM 723 O O . ALA A 1 90 ? -3.098 -10.106 -3.227 1.00 97.88 90 ALA A O 1
ATOM 724 N N . ASN A 1 91 ? -3.625 -9.477 -5.318 1.00 97.25 91 ASN A N 1
ATOM 725 C CA . ASN A 1 91 ? -4.700 -8.570 -4.912 1.00 97.25 91 ASN A CA 1
ATOM 726 C C . ASN A 1 91 ? -5.951 -9.311 -4.436 1.00 97.25 91 ASN A C 1
ATOM 728 O O . ASN A 1 91 ? -6.572 -8.868 -3.475 1.00 97.25 91 ASN A O 1
ATOM 732 N N . GLU A 1 92 ? -6.298 -10.442 -5.050 1.00 97.88 92 GLU A N 1
ATOM 733 C CA . GLU A 1 92 ? -7.379 -11.312 -4.567 1.00 97.88 92 GLU A CA 1
ATOM 734 C C . GLU A 1 92 ? -7.086 -11.813 -3.149 1.00 97.88 92 GLU A C 1
ATOM 736 O O . GLU A 1 92 ? -7.918 -11.669 -2.255 1.00 97.88 92 GLU A O 1
ATOM 741 N N . ILE A 1 93 ? -5.869 -12.313 -2.908 1.00 97.62 93 ILE A N 1
ATOM 742 C CA . ILE A 1 93 ? -5.437 -12.743 -1.572 1.00 97.62 93 ILE A CA 1
ATOM 743 C C . ILE A 1 93 ? -5.460 -11.568 -0.590 1.00 97.62 93 ILE A C 1
ATOM 745 O O . ILE A 1 93 ? -5.909 -11.729 0.541 1.00 97.62 93 ILE A O 1
ATOM 749 N N . LEU A 1 94 ? -5.005 -10.383 -1.004 1.00 97.62 94 LEU A N 1
ATOM 750 C CA . LEU A 1 94 ? -5.037 -9.187 -0.163 1.00 97.62 94 LEU A CA 1
ATOM 751 C C . LEU A 1 94 ? -6.473 -8.830 0.231 1.00 97.62 94 LEU A C 1
ATOM 753 O O . LEU A 1 94 ? -6.711 -8.556 1.404 1.00 97.62 94 LEU A O 1
ATOM 757 N N . LYS A 1 95 ? -7.420 -8.886 -0.711 1.00 97.94 95 LYS A N 1
ATOM 758 C CA . LYS A 1 95 ? -8.840 -8.637 -0.446 1.00 97.94 95 LYS A CA 1
ATOM 759 C C . LYS A 1 95 ? -9.399 -9.643 0.561 1.00 97.94 95 LYS A C 1
ATOM 761 O O . LYS A 1 95 ? -9.974 -9.237 1.563 1.00 97.94 95 LYS A O 1
ATOM 766 N N . ILE A 1 96 ? -9.134 -10.937 0.365 1.00 97.38 96 ILE A N 1
ATOM 767 C CA . ILE A 1 96 ? -9.550 -11.990 1.308 1.00 97.38 96 ILE A CA 1
ATOM 768 C C . ILE A 1 96 ? -8.937 -11.759 2.697 1.00 97.38 96 ILE A C 1
ATOM 770 O O . ILE A 1 96 ? -9.599 -11.954 3.714 1.00 97.38 96 ILE A O 1
ATOM 774 N N . LEU A 1 97 ? -7.668 -11.351 2.767 1.00 97.12 97 LEU A N 1
ATOM 775 C CA . LEU A 1 97 ? -7.010 -11.040 4.036 1.00 97.12 97 LEU A CA 1
ATOM 776 C C . LEU A 1 97 ? -7.610 -9.807 4.715 1.00 97.12 97 LEU A C 1
ATOM 778 O O . LEU A 1 97 ? -7.717 -9.806 5.937 1.00 97.12 97 LEU A O 1
ATOM 782 N N . GLN A 1 98 ? -7.998 -8.781 3.957 1.00 96.12 98 GLN A N 1
ATOM 783 C CA . GLN A 1 98 ? -8.700 -7.613 4.492 1.00 96.12 98 GLN A CA 1
ATOM 784 C C . GLN A 1 98 ? -10.065 -8.002 5.052 1.00 96.12 98 GLN A C 1
ATOM 786 O O . GLN A 1 98 ? -10.326 -7.708 6.209 1.00 96.12 98 GLN A O 1
ATOM 791 N N . GLU A 1 99 ? -10.867 -8.760 4.304 1.00 97.00 99 GLU A N 1
ATOM 792 C CA . GLU A 1 99 ? -12.177 -9.240 4.765 1.00 97.00 99 GLU A CA 1
ATOM 793 C C . GLU A 1 99 ? -12.056 -10.111 6.026 1.00 97.00 99 GLU A C 1
ATOM 795 O O . GLU A 1 99 ? -12.826 -9.975 6.975 1.00 97.00 99 GLU A O 1
ATOM 800 N N . LYS A 1 100 ? -11.066 -11.014 6.076 1.00 96.62 100 LYS A N 1
ATOM 801 C CA . LYS A 1 100 ? -10.805 -11.823 7.278 1.00 96.62 100 LYS A CA 1
ATOM 802 C C . LYS A 1 100 ? -10.321 -10.981 8.451 1.00 96.62 100 LYS A C 1
ATOM 804 O O . LYS A 1 100 ? -10.648 -11.306 9.587 1.00 96.62 100 LYS A O 1
ATOM 809 N N . LYS A 1 101 ? -9.534 -9.937 8.188 1.00 95.94 101 LYS A N 1
ATOM 810 C CA . LYS A 1 101 ? -9.075 -9.010 9.217 1.00 95.94 101 LYS A CA 1
ATOM 811 C C . LYS A 1 101 ? -10.240 -8.200 9.776 1.00 95.94 101 LYS A C 1
ATOM 813 O O . LYS A 1 101 ? -10.348 -8.126 10.985 1.00 95.94 101 LYS A O 1
ATOM 818 N N . GLU A 1 102 ? -11.106 -7.655 8.930 1.00 95.19 102 GLU A N 1
ATOM 819 C CA . GLU A 1 102 ? -12.293 -6.907 9.361 1.00 95.19 102 GLU A CA 1
ATOM 820 C C . GLU A 1 102 ? -13.177 -7.770 10.266 1.00 95.19 102 GLU A C 1
ATOM 822 O O . GLU A 1 102 ? -13.483 -7.361 11.377 1.00 95.19 102 GLU A O 1
ATOM 827 N N . LYS A 1 103 ? -13.448 -9.025 9.881 1.00 94.25 103 LYS A N 1
ATOM 828 C CA . LYS A 1 103 ? -14.179 -9.975 10.741 1.00 94.25 103 LYS A CA 1
ATOM 829 C C . LYS A 1 103 ? -13.468 -10.275 12.062 1.00 94.25 103 LYS A C 1
ATOM 831 O O . LYS A 1 103 ? -14.117 -10.492 13.081 1.00 94.25 103 LYS A O 1
ATOM 836 N N . LEU A 1 104 ? -12.138 -10.357 12.045 1.00 93.00 104 LEU A N 1
ATOM 837 C CA . LEU A 1 104 ? -11.354 -10.597 13.256 1.00 93.00 104 LEU A CA 1
ATOM 838 C C . LEU A 1 104 ? -11.368 -9.374 14.177 1.00 93.00 104 LEU A C 1
ATOM 840 O O . LEU A 1 104 ? -11.470 -9.541 15.388 1.00 93.00 104 LEU A O 1
ATOM 844 N N . ASP A 1 105 ? -11.272 -8.177 13.604 1.00 89.44 105 ASP A N 1
ATOM 845 C CA . ASP A 1 105 ? -11.331 -6.911 14.323 1.00 89.44 105 ASP A CA 1
ATOM 846 C C . ASP A 1 105 ? -12.738 -6.724 14.922 1.00 89.44 105 ASP A C 1
ATOM 848 O O . ASP A 1 105 ? -12.835 -6.438 16.107 1.00 89.44 105 ASP A O 1
ATOM 852 N N . GLU A 1 106 ? -13.818 -7.016 14.185 1.00 89.75 106 GLU A N 1
ATOM 853 C CA . GLU A 1 106 ? -15.202 -7.004 14.697 1.00 89.75 106 GLU A CA 1
ATOM 854 C C . GLU A 1 106 ? -15.389 -7.953 15.895 1.00 89.75 106 GLU A C 1
ATOM 856 O O . GLU A 1 106 ? -15.845 -7.536 16.962 1.00 89.75 106 GLU A O 1
ATOM 861 N N . LEU A 1 107 ? -14.977 -9.221 15.761 1.00 85.94 107 LEU A N 1
ATOM 862 C CA . LEU A 1 107 ? -15.043 -10.197 16.859 1.00 85.94 107 LEU A CA 1
ATOM 863 C C . LEU A 1 107 ? -14.136 -9.810 18.038 1.00 85.94 107 LEU A C 1
ATOM 865 O O . LEU A 1 107 ? -14.447 -10.104 19.196 1.00 85.94 107 LEU A O 1
ATOM 869 N N . GLY A 1 108 ? -12.995 -9.184 17.745 1.00 85.94 108 GLY A N 1
ATOM 870 C CA . GLY A 1 108 ? -12.046 -8.687 18.732 1.00 85.94 108 GLY A CA 1
ATOM 871 C C . GLY A 1 108 ? -12.580 -7.482 19.503 1.00 85.94 108 GLY A C 1
ATOM 872 O O . GLY A 1 108 ? -12.397 -7.417 20.716 1.00 85.94 108 GLY A O 1
ATOM 873 N N . GLU A 1 109 ? -13.267 -6.558 18.833 1.00 84.81 109 GLU A N 1
ATOM 874 C CA . GLU A 1 109 ? -13.914 -5.398 19.443 1.00 84.81 109 GLU A CA 1
ATOM 875 C C . GLU A 1 109 ? -15.091 -5.829 20.322 1.00 84.81 109 GLU A C 1
ATOM 877 O O . GLU A 1 109 ? -15.136 -5.426 21.489 1.00 84.81 109 GLU A O 1
ATOM 882 N N . GLU A 1 110 ? -15.970 -6.712 19.826 1.00 76.81 110 GLU A N 1
ATOM 883 C CA . GLU A 1 110 ? -17.116 -7.246 20.581 1.00 76.81 110 GLU A CA 1
ATOM 884 C C . GLU A 1 110 ? -16.664 -7.911 21.891 1.00 76.81 110 GLU A C 1
ATOM 886 O O . GLU A 1 110 ? -17.256 -7.682 22.949 1.00 76.81 110 GLU A O 1
ATOM 891 N N . ARG A 1 111 ? -15.561 -8.671 21.845 1.00 78.31 111 ARG A N 1
ATOM 892 C CA . ARG A 1 111 ? -14.989 -9.390 22.998 1.00 78.31 111 ARG A CA 1
ATOM 893 C C . ARG A 1 111 ? -13.868 -8.646 23.718 1.00 78.31 111 ARG A C 1
ATOM 895 O O . ARG A 1 111 ? -13.228 -9.221 24.601 1.00 78.31 111 ARG A O 1
ATOM 902 N N . SER A 1 112 ? -13.597 -7.396 23.356 1.00 89.44 112 SER A N 1
ATOM 903 C CA . SER A 1 112 ? -12.557 -6.616 24.021 1.00 89.44 112 SER A CA 1
ATOM 904 C C . SER A 1 112 ? -12.904 -6.432 25.500 1.00 89.44 112 SER A C 1
ATOM 906 O O . SER A 1 112 ? -14.073 -6.288 25.866 1.00 89.44 112 SER A O 1
ATOM 908 N N . LEU A 1 113 ? -11.889 -6.401 26.371 1.00 87.50 113 LEU A N 1
ATOM 909 C CA . LEU A 1 113 ? -12.104 -6.190 27.810 1.00 87.50 113 LEU A CA 1
ATOM 910 C C . LEU A 1 113 ? -12.883 -4.895 28.075 1.00 87.50 113 LEU A C 1
ATOM 912 O O . LEU A 1 113 ? -13.724 -4.855 28.967 1.00 87.50 113 LEU A O 1
ATOM 916 N N . GLN A 1 114 ? -12.661 -3.867 27.253 1.00 89.19 114 GLN A N 1
ATOM 917 C CA . GLN A 1 114 ? -13.379 -2.601 27.340 1.00 89.19 114 GLN A CA 1
ATOM 918 C C . GLN A 1 114 ? -14.856 -2.732 26.941 1.00 89.19 114 GLN A C 1
ATOM 920 O O . GLN A 1 114 ? -15.717 -2.188 27.630 1.00 89.19 114 GLN A O 1
ATOM 925 N N . SER A 1 115 ? -15.161 -3.468 25.864 1.00 91.31 115 SER A N 1
ATOM 926 C CA . SER A 1 115 ? -16.541 -3.763 25.452 1.00 91.31 115 SER A CA 1
ATOM 927 C C . SER A 1 115 ? -17.290 -4.534 26.543 1.00 91.31 115 SER A C 1
ATOM 929 O O . SER A 1 115 ? -18.366 -4.117 26.976 1.00 91.31 115 SER A O 1
ATOM 931 N N . ILE A 1 116 ? -16.668 -5.586 27.086 1.00 91.00 116 ILE A N 1
ATOM 932 C CA . ILE A 1 116 ? -17.224 -6.380 28.191 1.00 91.00 116 ILE A CA 1
ATOM 933 C C . ILE A 1 116 ? -17.440 -5.511 29.438 1.00 91.00 116 ILE A C 1
ATOM 935 O O . ILE A 1 116 ? -18.472 -5.633 30.099 1.00 91.00 116 ILE A O 1
ATOM 939 N N . ASN A 1 117 ? -16.507 -4.608 29.752 1.00 92.81 117 ASN A N 1
ATOM 940 C CA . ASN A 1 117 ? -16.644 -3.692 30.882 1.00 92.81 117 ASN A CA 1
ATOM 941 C C . ASN A 1 117 ? -17.835 -2.734 30.703 1.00 92.81 117 ASN A C 1
ATOM 943 O O . ASN A 1 117 ? -18.651 -2.585 31.609 1.00 92.81 117 ASN A O 1
ATOM 947 N N . ASN A 1 118 ? -17.995 -2.141 29.518 1.00 92.56 118 ASN A N 1
ATOM 948 C CA . ASN A 1 118 ? -19.129 -1.263 29.210 1.00 92.56 118 ASN A CA 1
ATOM 949 C C . ASN A 1 118 ? -20.478 -2.002 29.298 1.00 92.56 118 ASN A C 1
ATOM 951 O O . ASN A 1 118 ? -21.460 -1.455 29.812 1.00 92.56 118 ASN A O 1
ATOM 955 N N . LEU A 1 119 ? -20.524 -3.257 28.839 1.00 94.19 119 LEU A N 1
ATOM 956 C CA . LEU A 1 119 ? -21.708 -4.105 28.963 1.00 94.19 119 LEU A CA 1
ATOM 957 C C . LEU A 1 119 ? -22.022 -4.419 30.434 1.00 94.19 119 LEU A C 1
ATOM 959 O O . LEU A 1 119 ? -23.176 -4.327 30.849 1.00 94.19 119 LEU A O 1
ATOM 963 N N . LEU A 1 120 ? -21.002 -4.727 31.242 1.00 94.50 120 LEU A N 1
ATOM 964 C CA . LEU A 1 120 ? -21.152 -4.942 32.685 1.00 94.50 120 LEU A CA 1
ATOM 965 C C . LEU A 1 120 ? -21.665 -3.696 33.409 1.00 94.50 120 LEU A C 1
ATOM 967 O O . LEU A 1 120 ? -22.520 -3.831 34.279 1.00 94.50 120 LEU A O 1
ATOM 971 N N . ILE A 1 121 ? -21.187 -2.504 33.039 1.00 95.31 121 ILE A N 1
ATOM 972 C CA . ILE A 1 121 ? -21.679 -1.225 33.574 1.00 95.31 121 ILE A CA 1
ATOM 973 C C . ILE A 1 121 ? -23.171 -1.061 33.279 1.00 95.31 121 ILE A C 1
ATOM 975 O O . ILE A 1 121 ? -23.946 -0.764 34.185 1.00 95.31 121 ILE A O 1
ATOM 979 N N . SER A 1 122 ? -23.582 -1.299 32.031 1.00 96.94 122 SER A N 1
ATOM 980 C CA . SER A 1 122 ? -24.986 -1.168 31.620 1.00 96.94 122 SER A CA 1
ATOM 981 C C . SER A 1 122 ? -25.881 -2.168 32.361 1.00 96.94 122 SER A C 1
ATOM 983 O O . SER A 1 122 ? -26.882 -1.779 32.953 1.00 96.94 122 SER A O 1
ATOM 985 N N . ALA A 1 123 ? -25.470 -3.438 32.429 1.00 96.31 123 ALA A N 1
ATOM 986 C CA . ALA A 1 123 ? -26.203 -4.481 33.148 1.00 96.31 123 ALA A CA 1
ATOM 987 C C . ALA A 1 123 ? -26.195 -4.290 34.678 1.00 96.31 123 ALA A C 1
ATOM 989 O O . ALA A 1 123 ? -27.069 -4.809 35.377 1.00 96.31 123 ALA A O 1
ATOM 990 N N . GLN A 1 124 ? -25.186 -3.611 35.233 1.00 97.31 124 GLN A N 1
ATOM 991 C CA . GLN A 1 124 ? -25.179 -3.212 36.640 1.00 97.31 124 GLN A CA 1
ATOM 992 C C . GLN A 1 124 ? -26.256 -2.155 36.884 1.00 97.31 124 GLN A C 1
ATOM 994 O O . GLN A 1 124 ? -27.084 -2.364 37.766 1.00 97.31 124 GLN A O 1
ATOM 999 N N . HIS A 1 125 ? -26.256 -1.068 36.105 1.00 97.12 125 HIS A N 1
ATOM 1000 C CA . HIS A 1 125 ? -27.247 0.003 36.232 1.00 97.12 125 HIS A CA 1
ATOM 1001 C C . HIS A 1 125 ? -28.672 -0.518 36.053 1.00 97.12 125 HIS A C 1
ATOM 1003 O O . HIS A 1 125 ? -29.518 -0.236 36.887 1.00 97.12 125 HIS A O 1
ATOM 1009 N N . GLU A 1 126 ? -28.911 -1.382 35.067 1.00 97.44 126 GLU A N 1
ATOM 1010 C CA . GLU A 1 126 ? -30.224 -2.004 34.868 1.00 97.44 126 GLU A CA 1
ATOM 1011 C C . GLU A 1 126 ? -30.701 -2.780 36.112 1.00 97.44 126 GLU A C 1
ATOM 1013 O O . GLU A 1 126 ? -31.848 -2.646 36.528 1.00 97.44 126 GLU A O 1
ATOM 1018 N N . ALA A 1 127 ? -29.824 -3.551 36.766 1.00 97.44 127 ALA A N 1
ATOM 1019 C CA . ALA A 1 127 ? -30.185 -4.238 38.012 1.00 97.44 127 ALA A CA 1
ATOM 1020 C C . ALA A 1 127 ? -30.374 -3.276 39.199 1.00 97.44 127 ALA A C 1
ATOM 1022 O O . ALA A 1 127 ? -31.180 -3.553 40.088 1.00 97.44 127 ALA A O 1
ATOM 1023 N N . GLU A 1 128 ? -29.642 -2.159 39.239 1.00 96.88 128 GLU A N 1
ATOM 1024 C CA . GLU A 1 128 ? -29.844 -1.106 40.242 1.00 96.88 128 GLU A CA 1
ATOM 1025 C C . GLU A 1 128 ? -31.202 -0.419 40.058 1.00 96.88 128 GLU A C 1
ATOM 1027 O O . GLU A 1 128 ? -31.923 -0.260 41.043 1.00 96.88 128 GLU A O 1
ATOM 1032 N N . ASP A 1 129 ? -31.584 -0.118 38.818 1.00 97.81 129 ASP A N 1
ATOM 1033 C CA . ASP A 1 129 ? -32.867 0.491 38.467 1.00 97.81 129 ASP A CA 1
ATOM 1034 C C . ASP A 1 129 ? -34.039 -0.444 38.799 1.00 97.81 129 ASP A C 1
ATOM 1036 O O . ASP A 1 129 ? -35.035 -0.011 39.383 1.00 97.81 129 ASP A O 1
ATOM 1040 N N . ILE A 1 130 ? -33.917 -1.748 38.507 1.00 97.19 130 ILE A N 1
ATOM 1041 C CA . ILE A 1 130 ? -34.934 -2.745 38.886 1.00 97.19 130 ILE A CA 1
ATOM 1042 C C . ILE A 1 130 ? -35.038 -2.849 40.414 1.00 97.19 130 ILE A C 1
ATOM 1044 O O . ILE A 1 130 ? -36.143 -2.874 40.957 1.00 97.19 130 ILE A O 1
ATOM 1048 N N . ALA A 1 131 ? -33.912 -2.871 41.135 1.00 97.12 131 ALA A N 1
ATOM 1049 C CA . ALA A 1 131 ? -33.929 -2.888 42.596 1.00 97.12 131 ALA A CA 1
ATOM 1050 C C . ALA A 1 131 ? -34.574 -1.615 43.180 1.00 97.12 131 ALA A C 1
ATOM 1052 O O . ALA A 1 131 ? -35.309 -1.698 44.167 1.00 97.12 131 ALA A O 1
ATOM 1053 N N . GLU A 1 132 ? -34.340 -0.449 42.572 1.00 96.81 132 GLU A N 1
ATOM 1054 C CA . GLU A 1 132 ? -34.987 0.807 42.960 1.00 96.81 132 GLU A CA 1
ATOM 1055 C C . GLU A 1 132 ? -36.494 0.785 42.666 1.00 96.81 132 GLU A C 1
ATOM 1057 O O . GLU A 1 132 ? -37.287 1.226 43.499 1.00 96.81 132 GLU A O 1
ATOM 1062 N N . ALA A 1 133 ? -36.914 0.224 41.529 1.00 97.38 133 ALA A N 1
ATOM 1063 C CA . ALA A 1 133 ? -38.325 0.043 41.200 1.00 97.38 133 ALA A CA 1
ATOM 1064 C C . ALA A 1 133 ? -39.038 -0.867 42.216 1.00 97.38 133 ALA A C 1
ATOM 1066 O O . ALA A 1 133 ? -40.112 -0.512 42.701 1.00 97.38 133 ALA A O 1
ATOM 1067 N N . ILE A 1 134 ? -38.413 -1.983 42.611 1.00 96.88 134 ILE A N 1
ATOM 1068 C CA . ILE A 1 134 ? -38.926 -2.882 43.660 1.00 96.88 134 ILE A CA 1
ATOM 1069 C C . ILE A 1 134 ? -39.041 -2.141 45.003 1.00 96.88 134 ILE A C 1
ATOM 1071 O O . ILE A 1 134 ? -40.043 -2.269 45.705 1.00 96.88 134 ILE A O 1
ATOM 1075 N N . ALA A 1 135 ? -38.042 -1.328 45.365 1.00 96.62 135 ALA A N 1
ATOM 1076 C CA . ALA A 1 135 ? -38.098 -0.517 46.582 1.00 96.62 135 ALA A CA 1
ATOM 1077 C C . ALA A 1 135 ? -39.249 0.498 46.548 1.00 96.62 135 ALA A C 1
ATOM 1079 O O . ALA A 1 135 ? -39.963 0.644 47.541 1.00 96.62 135 ALA A O 1
ATOM 1080 N N . LYS A 1 136 ? -39.478 1.149 45.401 1.00 96.69 136 LYS A N 1
ATOM 1081 C CA . LYS A 1 136 ? -40.615 2.058 45.210 1.00 96.69 136 LYS A CA 1
ATOM 1082 C C . LYS A 1 136 ? -41.940 1.318 45.367 1.00 96.69 136 LYS A C 1
ATOM 1084 O O . LYS A 1 136 ? -42.764 1.773 46.154 1.00 96.69 136 LYS A O 1
ATOM 1089 N N . GLN A 1 137 ? -42.130 0.177 44.711 1.00 96.31 137 GLN A N 1
ATOM 1090 C CA . GLN A 1 137 ? -43.358 -0.625 44.833 1.00 96.31 137 GLN A CA 1
ATOM 1091 C C . GLN A 1 137 ? -43.668 -0.994 46.291 1.00 96.31 137 GLN A C 1
ATOM 1093 O O . GLN A 1 137 ? -44.799 -0.844 46.743 1.00 96.31 137 GLN A O 1
ATOM 1098 N N . PHE A 1 138 ? -42.654 -1.375 47.075 1.00 97.25 138 PHE A N 1
ATOM 1099 C CA . PHE A 1 138 ? -42.842 -1.655 48.501 1.00 97.25 138 PHE A CA 1
ATOM 1100 C C . PHE A 1 138 ? -43.303 -0.420 49.286 1.00 97.25 138 PHE A C 1
ATOM 1102 O O . PHE A 1 138 ? -44.230 -0.510 50.085 1.00 97.25 138 PHE A O 1
ATOM 1109 N N . THR A 1 139 ? -42.706 0.752 49.036 1.00 95.31 139 THR A N 1
ATOM 1110 C CA . THR A 1 139 ? -43.109 1.996 49.722 1.00 95.31 139 THR A CA 1
ATOM 1111 C C . THR A 1 139 ? -44.521 2.468 49.372 1.00 95.31 139 THR A C 1
ATOM 1113 O O . THR A 1 139 ? -45.139 3.147 50.187 1.00 95.31 139 THR A O 1
ATOM 1116 N N . HIS A 1 140 ? -45.039 2.098 48.196 1.00 95.19 140 HIS A N 1
ATOM 1117 C CA . HIS A 1 140 ? -46.419 2.385 47.791 1.00 9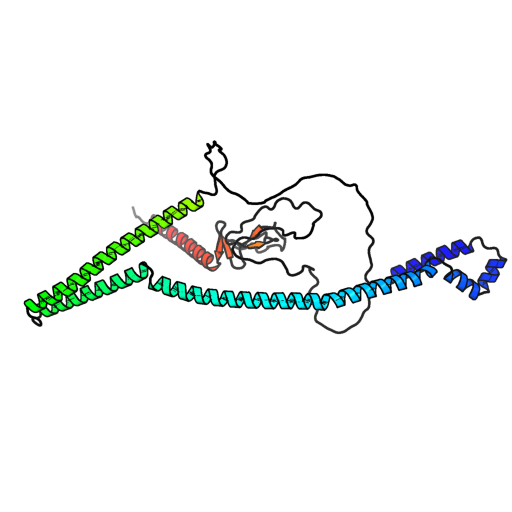5.19 140 HIS A CA 1
ATOM 1118 C C . HIS A 1 140 ? -47.422 1.348 48.326 1.00 95.19 140 HIS A C 1
ATOM 1120 O O . HIS A 1 140 ? -48.624 1.585 48.267 1.00 95.19 140 HIS A O 1
ATOM 1126 N N . GLY A 1 141 ? -46.943 0.233 48.890 1.00 93.38 141 GLY A N 1
ATOM 1127 C CA . GLY A 1 141 ? -47.782 -0.864 49.371 1.00 93.38 141 GLY A CA 1
ATOM 1128 C C . GLY A 1 141 ? -48.208 -1.855 48.283 1.00 93.38 141 GLY A C 1
ATOM 1129 O O . GLY A 1 141 ? -49.063 -2.693 48.552 1.00 93.38 141 GLY A O 1
ATOM 1130 N N . ASP A 1 142 ? -47.611 -1.794 47.086 1.00 93.94 142 ASP A N 1
ATOM 1131 C CA . ASP A 1 142 ? -47.941 -2.677 45.954 1.00 93.94 142 ASP A CA 1
ATOM 1132 C C . ASP A 1 142 ? -47.437 -4.118 46.153 1.00 93.94 142 ASP A C 1
ATOM 1134 O O . ASP A 1 142 ? -47.926 -5.044 45.509 1.00 93.94 142 ASP A O 1
ATOM 1138 N N . ILE A 1 143 ? -46.437 -4.311 47.023 1.00 95.25 143 ILE A N 1
ATOM 1139 C CA . ILE A 1 143 ? -45.838 -5.615 47.337 1.00 95.25 143 ILE A CA 1
ATOM 1140 C C . ILE A 1 143 ? -45.675 -5.806 48.845 1.00 95.25 143 ILE A C 1
ATOM 1142 O O . ILE A 1 143 ? -45.334 -4.879 49.583 1.00 95.25 143 ILE A O 1
ATOM 1146 N N . GLU A 1 144 ? -45.867 -7.039 49.308 1.00 95.50 144 GLU A N 1
ATOM 1147 C CA . GLU A 1 144 ? -45.729 -7.392 50.720 1.00 95.50 144 GLU A CA 1
ATOM 1148 C C . GLU A 1 144 ? -44.259 -7.529 51.152 1.00 95.50 144 GLU A C 1
ATOM 1150 O O . GLU A 1 144 ? -43.364 -7.824 50.357 1.00 95.50 144 GLU A O 1
ATOM 1155 N N . LEU A 1 145 ? -43.994 -7.386 52.457 1.00 94.88 145 LEU A N 1
ATOM 1156 C CA . LEU A 1 145 ? -42.637 -7.380 53.021 1.00 94.88 145 LEU A CA 1
ATOM 1157 C C . LEU A 1 145 ? -41.802 -8.619 52.650 1.00 94.88 145 LEU A C 1
ATOM 1159 O O . LEU A 1 145 ? -40.602 -8.505 52.387 1.00 94.88 145 LEU A O 1
ATOM 1163 N N . ASN A 1 146 ? -42.406 -9.808 52.674 1.00 93.94 146 ASN A N 1
ATOM 1164 C CA . ASN A 1 146 ? -41.689 -11.052 52.388 1.00 93.94 146 ASN A CA 1
ATOM 1165 C C . ASN A 1 146 ? -41.320 -11.167 50.904 1.00 93.94 146 ASN A C 1
ATOM 1167 O O . ASN A 1 146 ? -40.218 -11.614 50.576 1.00 93.94 146 ASN A O 1
ATOM 1171 N N . GLU A 1 147 ? -42.203 -10.712 50.018 1.00 94.94 147 GLU A N 1
ATOM 1172 C CA . GLU A 1 147 ? -41.961 -10.679 48.578 1.00 94.94 147 GLU A CA 1
ATOM 1173 C C . GLU A 1 147 ? -40.925 -9.611 48.207 1.00 94.94 147 GLU A C 1
ATOM 1175 O O . GLU A 1 147 ? -39.965 -9.910 47.490 1.00 94.94 147 GLU A O 1
ATOM 1180 N N . PHE A 1 148 ? -41.022 -8.420 48.809 1.00 97.25 148 PHE A N 1
ATOM 1181 C CA . PHE A 1 148 ? -40.014 -7.367 48.698 1.00 97.25 148 PHE A CA 1
ATOM 1182 C C . PHE A 1 148 ? -38.620 -7.875 49.068 1.00 97.25 148 PHE A C 1
ATOM 1184 O O . PHE A 1 148 ? -37.693 -7.758 48.268 1.00 97.25 148 PHE A O 1
ATOM 1191 N N . LYS A 1 149 ? -38.455 -8.486 50.252 1.00 96.56 149 LYS A N 1
ATOM 1192 C CA . LYS A 1 149 ? -37.153 -9.011 50.698 1.00 96.56 149 LYS A CA 1
ATOM 1193 C C . LYS A 1 149 ? -36.563 -9.979 49.677 1.00 96.56 149 LYS A C 1
ATOM 1195 O O . LYS A 1 149 ? -35.386 -9.868 49.344 1.00 96.56 149 LYS A O 1
ATOM 1200 N N . LYS A 1 150 ? -37.374 -10.904 49.160 1.00 96.94 150 LYS A N 1
ATOM 1201 C CA . LYS A 1 150 ? -36.933 -11.905 48.183 1.00 96.94 150 LYS A CA 1
ATOM 1202 C C . LYS A 1 150 ? -36.451 -11.256 46.881 1.00 96.94 150 LYS A C 1
ATOM 1204 O O . LYS A 1 150 ? -35.342 -11.551 46.437 1.00 96.94 150 LYS A O 1
ATOM 1209 N N . LEU A 1 151 ? -37.260 -10.380 46.282 1.00 96.19 151 LEU A N 1
ATOM 1210 C CA . LEU A 1 151 ? -36.957 -9.755 44.989 1.00 96.19 151 LEU A CA 1
ATOM 1211 C C . LEU A 1 151 ? -35.829 -8.722 45.098 1.00 96.19 151 LEU A C 1
ATOM 1213 O O . LEU A 1 151 ? -34.898 -8.729 44.292 1.00 96.19 151 LEU A O 1
ATOM 1217 N N . PHE A 1 152 ? -35.863 -7.882 46.133 1.00 97.62 152 PHE A N 1
ATOM 1218 C CA . PHE A 1 152 ? -34.865 -6.840 46.347 1.00 97.62 152 PHE A CA 1
ATOM 1219 C C . PHE A 1 152 ? -33.483 -7.424 46.634 1.00 97.62 152 PHE A C 1
ATOM 1221 O O . PHE A 1 152 ? -32.505 -6.990 46.032 1.00 97.62 152 PHE A O 1
ATOM 1228 N N . ILE A 1 153 ? -33.378 -8.437 47.506 1.00 96.81 153 ILE A N 1
ATOM 1229 C CA . ILE A 1 153 ? -32.090 -9.095 47.774 1.00 96.81 153 ILE A CA 1
ATOM 1230 C C . ILE A 1 153 ? -31.557 -9.749 46.497 1.00 96.81 153 ILE A C 1
ATOM 1232 O O . ILE A 1 153 ? -30.363 -9.636 46.219 1.00 96.81 153 ILE A O 1
ATOM 1236 N N . ALA A 1 154 ? -32.418 -10.393 45.703 1.00 97.31 154 ALA A N 1
ATOM 1237 C CA . ALA A 1 154 ? -32.008 -11.033 44.458 1.00 97.31 154 ALA A CA 1
ATOM 1238 C C . ALA A 1 154 ? -31.414 -10.025 43.456 1.00 97.31 154 ALA A C 1
ATOM 1240 O O . ALA A 1 154 ? -30.296 -10.235 42.977 1.00 97.31 154 ALA A O 1
ATOM 1241 N N . GLU A 1 155 ? -32.105 -8.916 43.173 1.00 97.06 155 GLU A N 1
ATOM 1242 C CA . GLU A 1 155 ? -31.603 -7.908 42.226 1.00 97.06 155 GLU A CA 1
ATOM 1243 C C . GLU A 1 155 ? -30.445 -7.086 42.786 1.00 97.06 155 GLU A C 1
ATOM 1245 O O . GLU A 1 155 ? -29.444 -6.869 42.098 1.00 97.06 155 GLU A O 1
ATOM 1250 N N . LYS A 1 156 ? -30.483 -6.722 44.073 1.00 97.06 156 LYS A N 1
ATOM 1251 C CA . LYS A 1 156 ? -29.363 -6.017 44.702 1.00 97.06 156 LYS A CA 1
ATOM 1252 C C . LYS A 1 156 ? -28.099 -6.876 44.726 1.00 97.06 156 LYS A C 1
ATOM 1254 O O . LYS A 1 156 ? -27.009 -6.361 44.484 1.00 97.06 156 LYS A O 1
ATOM 1259 N N . SER A 1 157 ? -28.229 -8.185 44.944 1.00 97.62 157 SER A N 1
ATOM 1260 C CA . SER A 1 157 ? -27.107 -9.127 44.869 1.00 97.62 157 SER A CA 1
ATOM 1261 C C . SER A 1 157 ? -26.540 -9.235 43.447 1.00 97.62 157 SER A C 1
ATOM 1263 O O . SER A 1 157 ? -25.316 -9.240 43.275 1.00 97.62 157 SER A O 1
ATOM 1265 N N . LYS A 1 158 ? -27.391 -9.227 42.405 1.00 97.00 158 LYS A N 1
ATOM 1266 C CA . LYS A 1 158 ? -26.941 -9.156 41.001 1.00 97.00 158 LYS A CA 1
ATOM 1267 C C . LYS A 1 158 ? -26.189 -7.857 40.707 1.00 97.00 158 LYS A C 1
ATOM 1269 O O . LYS A 1 158 ? -25.090 -7.925 40.156 1.00 97.00 158 LYS A O 1
ATOM 1274 N N . ALA A 1 159 ? -26.732 -6.705 41.101 1.00 97.06 159 ALA A N 1
ATOM 1275 C CA . ALA A 1 159 ? -26.089 -5.403 40.929 1.00 97.06 159 ALA A CA 1
ATOM 1276 C C . ALA A 1 159 ? -24.708 -5.355 41.607 1.00 97.06 159 ALA A C 1
ATOM 1278 O O . ALA A 1 159 ? -23.709 -5.033 40.966 1.00 97.06 159 ALA A O 1
ATOM 1279 N N . LEU A 1 160 ? -24.619 -5.770 42.875 1.00 97.06 160 LEU A N 1
ATOM 1280 C CA . LEU A 1 160 ? -23.361 -5.793 43.630 1.00 97.06 160 LEU A CA 1
ATOM 1281 C C . LEU A 1 160 ? -22.343 -6.780 43.044 1.00 97.06 160 LEU A C 1
ATOM 1283 O O . LEU A 1 160 ? -21.164 -6.451 42.922 1.00 97.06 160 LEU A O 1
ATOM 1287 N N . SER A 1 161 ? -22.788 -7.964 42.618 1.00 97.19 161 SER A N 1
ATOM 1288 C CA . SER A 1 161 ? -21.917 -8.943 41.955 1.00 97.19 161 SER A CA 1
ATOM 1289 C C . SER A 1 161 ? -21.358 -8.407 40.634 1.00 97.19 161 SER A C 1
ATOM 1291 O O . SER A 1 161 ? -20.183 -8.615 40.327 1.00 97.19 161 SER A O 1
ATOM 1293 N N . ARG A 1 162 ? -22.181 -7.706 39.841 1.00 97.00 162 ARG A N 1
ATOM 1294 C CA . ARG A 1 162 ? -21.756 -7.058 38.589 1.00 97.00 162 ARG A CA 1
ATOM 1295 C C . ARG A 1 162 ? -20.792 -5.903 38.859 1.00 97.00 162 ARG A C 1
ATOM 1297 O O . ARG A 1 162 ? -19.776 -5.826 38.174 1.00 97.00 162 ARG A O 1
ATOM 1304 N N . LYS A 1 163 ? -21.037 -5.101 39.900 1.00 96.19 163 LYS A N 1
ATOM 1305 C CA . LYS A 1 163 ? -20.134 -4.036 40.357 1.00 96.19 163 LYS A CA 1
ATOM 1306 C C . LYS A 1 163 ? -18.751 -4.572 40.731 1.00 96.19 163 LYS A C 1
ATOM 1308 O O . LYS A 1 163 ? -17.753 -4.070 40.229 1.00 96.19 163 LYS A O 1
ATOM 1313 N N . LEU A 1 164 ? -18.686 -5.632 41.538 1.00 96.75 164 LEU A N 1
ATOM 1314 C CA . LEU A 1 164 ? -17.410 -6.236 41.934 1.00 96.75 164 LEU A CA 1
ATOM 1315 C C . LEU A 1 164 ? -16.641 -6.789 40.723 1.00 96.75 164 LEU A C 1
ATOM 1317 O O . LEU A 1 164 ? -15.434 -6.591 40.596 1.00 96.75 164 LEU A O 1
ATOM 1321 N N . ARG A 1 165 ? -17.340 -7.469 39.805 1.00 95.69 165 ARG A N 1
ATOM 1322 C CA . ARG A 1 165 ? -16.731 -7.995 38.571 1.00 95.69 165 ARG A CA 1
ATOM 1323 C C . ARG A 1 165 ? -16.223 -6.879 37.661 1.00 95.69 165 ARG A C 1
ATOM 1325 O O . ARG A 1 165 ? -15.136 -7.018 37.112 1.00 95.69 165 ARG A O 1
ATOM 1332 N N . LYS A 1 166 ? -16.979 -5.786 37.532 1.00 96.06 166 LYS A N 1
ATOM 1333 C CA . LYS A 1 166 ? -16.577 -4.570 36.818 1.00 96.06 166 LYS A CA 1
ATOM 1334 C C . LYS A 1 166 ? -15.305 -3.972 37.428 1.00 96.06 166 LYS A C 1
ATOM 1336 O O . LYS A 1 166 ? -14.331 -3.783 36.713 1.00 96.06 166 LYS A O 1
ATOM 1341 N N . GLU A 1 167 ? -15.274 -3.738 38.739 1.00 94.94 167 GLU A N 1
ATOM 1342 C CA . GLU A 1 167 ? -14.103 -3.172 39.431 1.00 94.94 167 GLU A CA 1
ATOM 1343 C C . GLU A 1 167 ? -12.857 -4.053 39.259 1.00 94.94 167 GLU A C 1
ATOM 1345 O O . GLU A 1 167 ? -11.767 -3.546 38.981 1.00 94.94 167 GLU A O 1
ATOM 1350 N N . LYS A 1 168 ? -13.024 -5.382 39.342 1.00 95.75 168 LYS A N 1
ATOM 1351 C CA . LYS A 1 168 ? -11.926 -6.323 39.097 1.00 95.75 168 LYS A CA 1
ATOM 1352 C C . LYS A 1 168 ? -11.455 -6.300 37.642 1.00 95.75 168 LYS A C 1
ATOM 1354 O O . LYS A 1 168 ? -10.255 -6.352 37.388 1.00 95.75 168 LYS A O 1
ATOM 1359 N N . LEU A 1 169 ? -12.377 -6.211 36.686 1.00 93.44 169 LEU A N 1
ATOM 1360 C CA . LEU A 1 169 ? -12.048 -6.106 35.266 1.00 93.44 169 LEU A CA 1
ATOM 1361 C C . LEU A 1 169 ? -11.309 -4.797 34.955 1.00 93.44 169 LEU A C 1
ATOM 1363 O O . LEU A 1 169 ? -10.321 -4.815 34.230 1.00 93.44 169 LEU A O 1
ATOM 1367 N N . GLU A 1 170 ? -11.728 -3.678 35.547 1.00 93.62 170 GLU A N 1
ATOM 1368 C CA . GLU A 1 170 ? -11.041 -2.388 35.430 1.00 93.62 170 GLU A CA 1
ATOM 1369 C C . GLU A 1 170 ? -9.620 -2.427 36.005 1.00 93.62 170 GLU A C 1
ATOM 1371 O O . GLU A 1 170 ? -8.715 -1.799 35.457 1.00 93.62 170 GLU A O 1
ATOM 1376 N N . GLU A 1 171 ? -9.402 -3.164 37.097 1.00 94.25 171 GLU A N 1
ATOM 1377 C CA . GLU A 1 171 ? -8.065 -3.405 37.644 1.00 94.25 171 GLU A CA 1
ATOM 1378 C C . GLU A 1 171 ? -7.184 -4.183 36.658 1.00 94.25 171 GLU A C 1
ATOM 1380 O O . GLU A 1 171 ? -6.076 -3.739 36.360 1.00 94.25 171 GLU A O 1
ATOM 1385 N N . ILE A 1 172 ? -7.705 -5.273 36.084 1.00 92.25 172 ILE A N 1
ATOM 1386 C CA . ILE A 1 172 ? -6.995 -6.087 35.084 1.00 92.25 172 ILE A CA 1
ATOM 1387 C C . ILE A 1 172 ? -6.650 -5.260 33.837 1.00 92.25 172 ILE A C 1
ATOM 1389 O O . ILE A 1 172 ? -5.547 -5.384 33.306 1.00 92.25 172 ILE A O 1
ATOM 1393 N N . ILE A 1 173 ? -7.566 -4.403 33.373 1.00 89.69 173 ILE A N 1
ATOM 1394 C CA . ILE A 1 173 ? -7.324 -3.513 32.226 1.00 89.69 173 ILE A CA 1
ATOM 1395 C C . ILE A 1 173 ? -6.148 -2.573 32.522 1.00 89.69 173 ILE A C 1
ATOM 1397 O O . ILE A 1 173 ? -5.213 -2.497 31.725 1.00 89.69 173 ILE A O 1
ATOM 1401 N N . ARG A 1 174 ? -6.138 -1.916 33.691 1.00 90.81 174 ARG A N 1
ATOM 1402 C CA . ARG A 1 174 ? -5.030 -1.032 34.101 1.00 90.81 174 ARG A CA 1
ATOM 1403 C C . ARG A 1 174 ? -3.700 -1.781 34.203 1.00 90.81 174 ARG A C 1
ATOM 1405 O O . ARG A 1 174 ? -2.662 -1.254 33.806 1.00 90.81 174 ARG A O 1
ATOM 1412 N N . GLU A 1 175 ? -3.722 -3.004 34.722 1.00 89.94 175 GLU A N 1
ATOM 1413 C CA . GLU A 1 175 ? -2.528 -3.839 34.851 1.00 89.94 175 GLU A CA 1
ATOM 1414 C C . GLU A 1 175 ? -1.972 -4.259 33.480 1.00 89.94 175 GLU A C 1
ATOM 1416 O O . GLU A 1 175 ? -0.768 -4.149 33.238 1.00 89.94 175 GLU A O 1
ATOM 1421 N N . GLN A 1 176 ? -2.836 -4.648 32.537 1.00 85.38 176 GLN A N 1
ATOM 1422 C CA . GLN A 1 176 ? -2.424 -4.945 31.162 1.00 85.38 176 GLN A CA 1
ATOM 1423 C C . GLN A 1 176 ? -1.835 -3.728 30.447 1.00 85.38 176 GLN A C 1
ATOM 1425 O O . GLN A 1 176 ? -0.807 -3.856 29.779 1.00 85.38 176 GLN A O 1
ATOM 1430 N N . GLU A 1 177 ? -2.445 -2.550 30.590 1.00 86.12 177 GLU A N 1
ATOM 1431 C CA . GLU A 1 177 ? -1.912 -1.303 30.030 1.00 86.12 177 GLU A CA 1
ATOM 1432 C C . GLU A 1 177 ? -0.527 -0.980 3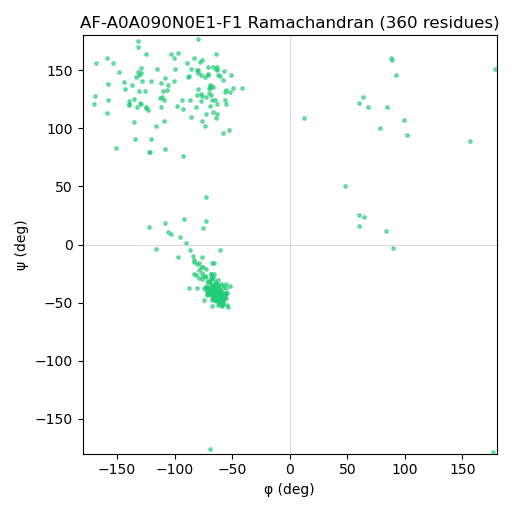0.609 1.00 86.12 177 GLU A C 1
ATOM 1434 O O . GLU A 1 177 ? 0.394 -0.610 29.872 1.00 86.12 177 GLU A O 1
ATOM 1439 N N . HIS A 1 178 ? -0.343 -1.193 31.914 1.00 86.56 178 HIS A N 1
ATOM 1440 C CA . HIS A 1 178 ? 0.942 -1.011 32.577 1.00 86.56 178 HIS A CA 1
ATOM 1441 C C . HIS A 1 178 ? 2.005 -1.990 32.046 1.00 86.56 178 HIS A C 1
ATOM 1443 O O . HIS A 1 178 ? 3.097 -1.558 31.669 1.00 86.56 178 HIS A O 1
ATOM 1449 N N . ILE A 1 179 ? 1.684 -3.282 31.916 1.00 85.00 179 ILE A N 1
ATOM 1450 C CA . ILE A 1 179 ? 2.589 -4.299 31.349 1.00 85.00 179 ILE A CA 1
ATOM 1451 C C . ILE A 1 179 ? 2.936 -3.981 29.887 1.00 85.00 179 ILE A C 1
ATOM 1453 O O . ILE A 1 179 ? 4.098 -4.079 29.484 1.00 85.00 179 ILE A O 1
ATOM 1457 N N . ALA A 1 180 ? 1.956 -3.564 29.084 1.00 81.44 180 ALA A N 1
ATOM 1458 C CA . ALA A 1 180 ? 2.179 -3.158 27.699 1.00 81.44 180 ALA A CA 1
ATOM 1459 C C . ALA A 1 180 ? 3.123 -1.947 27.610 1.00 81.44 180 ALA A C 1
ATOM 1461 O O . ALA A 1 180 ? 4.007 -1.922 26.751 1.00 81.44 180 ALA A O 1
ATOM 1462 N N . SER A 1 181 ? 2.990 -0.983 28.528 1.00 83.38 181 SER A N 1
ATOM 1463 C CA . SER A 1 181 ? 3.896 0.165 28.612 1.00 83.38 181 SER A CA 1
ATOM 1464 C C . SER A 1 181 ? 5.325 -0.255 28.980 1.00 83.38 181 SER A C 1
ATOM 1466 O O . SER A 1 181 ? 6.268 0.145 28.299 1.00 83.38 181 SER A O 1
ATOM 1468 N N . MET A 1 182 ? 5.496 -1.144 29.965 1.00 75.69 182 MET A N 1
ATOM 1469 C CA . MET A 1 182 ? 6.807 -1.659 30.384 1.00 75.69 182 MET A CA 1
ATOM 1470 C C . MET A 1 182 ? 7.501 -2.444 29.261 1.00 75.69 182 MET A C 1
ATOM 1472 O O . MET A 1 182 ? 8.680 -2.227 28.978 1.00 75.69 182 MET A O 1
ATOM 1476 N N . ASN A 1 183 ? 6.759 -3.284 28.535 1.00 73.56 183 ASN A N 1
ATOM 1477 C CA . ASN A 1 183 ? 7.286 -4.030 27.389 1.00 73.56 183 ASN A CA 1
ATOM 1478 C C . ASN A 1 183 ? 7.642 -3.130 26.192 1.00 73.56 183 ASN A C 1
ATOM 1480 O O . ASN A 1 183 ? 8.560 -3.449 25.429 1.00 73.56 183 ASN A O 1
ATOM 1484 N N . ALA A 1 184 ? 6.951 -1.999 26.019 1.00 66.25 184 ALA A N 1
ATOM 1485 C CA . ALA A 1 184 ? 7.307 -1.005 25.011 1.00 66.25 184 ALA A CA 1
ATOM 1486 C C . ALA A 1 184 ? 8.644 -0.313 25.339 1.00 66.25 184 ALA A C 1
ATOM 1488 O O . ALA A 1 184 ? 9.445 -0.097 24.432 1.00 66.25 184 ALA A O 1
ATOM 1489 N N . PHE A 1 185 ? 8.932 -0.057 26.622 1.00 58.91 185 PHE A N 1
ATOM 1490 C CA . PHE A 1 185 ? 10.218 0.498 27.064 1.00 58.91 185 PHE A CA 1
ATOM 1491 C C . PHE A 1 185 ? 11.397 -0.481 26.892 1.00 58.91 185 PHE A C 1
ATOM 1493 O O . PHE A 1 185 ? 12.493 -0.046 26.541 1.00 58.91 185 PHE A O 1
ATOM 1500 N N . SER A 1 186 ? 11.198 -1.796 27.052 1.00 58.56 186 SER A N 1
ATOM 1501 C CA . SER A 1 186 ? 12.269 -2.790 26.839 1.00 58.56 186 SER A CA 1
ATOM 1502 C C . SER A 1 186 ? 12.631 -3.025 25.367 1.00 58.56 186 SER A C 1
ATOM 1504 O O . SER A 1 186 ? 13.775 -3.372 25.073 1.00 58.56 186 SER A O 1
ATOM 1506 N N . ARG A 1 187 ? 11.707 -2.814 24.419 1.00 53.03 187 ARG A N 1
ATOM 1507 C CA . ARG A 1 187 ? 11.995 -2.986 22.980 1.00 53.03 187 ARG A CA 1
ATOM 1508 C C . ARG A 1 187 ? 12.886 -1.885 22.397 1.00 53.03 187 ARG A C 1
ATOM 1510 O O . ARG A 1 187 ? 13.643 -2.171 21.473 1.00 53.03 187 ARG A O 1
ATOM 1517 N N . ASP A 1 188 ? 12.854 -0.676 22.956 1.00 46.50 188 ASP A N 1
ATOM 1518 C CA . ASP A 1 188 ? 13.741 0.425 22.546 1.00 46.50 188 ASP A CA 1
ATOM 1519 C C . ASP A 1 188 ? 15.154 0.329 23.166 1.00 46.50 188 ASP A C 1
ATOM 1521 O O . ASP A 1 188 ? 16.095 0.938 22.657 1.00 46.50 188 ASP A O 1
ATOM 1525 N N . ALA A 1 189 ? 15.349 -0.476 24.220 1.00 51.53 189 ALA A N 1
ATOM 1526 C CA . ALA A 1 189 ? 16.636 -0.600 24.916 1.00 51.53 189 ALA A CA 1
ATOM 1527 C C . ALA A 1 189 ? 17.637 -1.574 24.254 1.00 51.53 189 ALA A C 1
ATOM 1529 O O . ALA A 1 189 ? 18.827 -1.523 24.560 1.00 51.53 189 ALA A O 1
ATOM 1530 N N . MET A 1 190 ? 17.205 -2.436 23.322 1.00 46.69 190 MET A N 1
ATOM 1531 C CA . MET A 1 190 ? 18.082 -3.438 22.685 1.00 46.69 190 MET A CA 1
ATOM 1532 C C . MET A 1 190 ? 18.800 -2.974 21.404 1.00 46.69 190 MET A C 1
ATOM 1534 O O . MET A 1 190 ? 19.561 -3.745 20.826 1.00 46.69 190 MET A O 1
ATOM 1538 N N . PHE A 1 191 ? 18.624 -1.722 20.967 1.00 43.88 191 PHE A N 1
ATOM 1539 C CA . PHE A 1 191 ? 19.324 -1.177 19.788 1.00 43.88 191 PHE A CA 1
ATOM 1540 C C . PHE A 1 191 ? 20.415 -0.152 20.114 1.00 43.88 191 PHE A C 1
ATOM 1542 O O . PHE A 1 191 ? 20.838 0.604 19.237 1.00 43.88 191 PHE A O 1
ATOM 1549 N N . ASN A 1 192 ? 20.896 -0.120 21.359 1.00 47.69 192 ASN A N 1
ATOM 1550 C CA . ASN A 1 192 ? 22.039 0.711 21.709 1.00 47.69 192 ASN A CA 1
ATOM 1551 C C . ASN A 1 192 ? 22.843 0.116 22.869 1.00 47.69 192 ASN A C 1
ATOM 1553 O O . ASN A 1 192 ? 22.666 0.513 24.017 1.00 47.69 192 ASN A O 1
ATOM 1557 N N . GLN A 1 193 ? 23.739 -0.826 22.564 1.00 40.78 193 GLN A N 1
ATOM 1558 C CA . GLN A 1 193 ? 24.986 -0.939 23.317 1.00 40.78 193 GLN A CA 1
ATOM 1559 C C . GLN A 1 193 ? 26.067 -1.678 22.525 1.00 40.78 193 GLN A C 1
ATOM 1561 O O . GLN A 1 193 ? 25.985 -2.862 22.211 1.00 40.78 193 GLN A O 1
ATOM 1566 N N . SER A 1 194 ? 27.088 -0.904 22.188 1.00 36.22 194 SER A N 1
ATOM 1567 C CA . SER A 1 194 ? 28.399 -1.316 21.723 1.00 36.22 194 SER A CA 1
ATOM 1568 C C . SER A 1 194 ? 29.263 -1.802 22.891 1.00 36.22 194 SER A C 1
ATOM 1570 O O . SER A 1 194 ? 29.465 -1.044 23.833 1.00 36.22 194 SER A O 1
ATOM 1572 N N . GLY A 1 195 ? 29.859 -2.988 22.735 1.00 36.97 195 GLY A N 1
ATOM 1573 C CA . GLY A 1 195 ? 31.172 -3.346 23.287 1.00 36.97 195 GLY A CA 1
ATOM 1574 C C . GLY A 1 195 ? 31.222 -3.856 24.732 1.00 36.97 195 GLY A C 1
ATOM 1575 O O . GLY A 1 195 ? 30.971 -3.113 25.670 1.00 36.97 195 GLY A O 1
ATOM 1576 N N . GLY A 1 196 ? 31.684 -5.099 24.899 1.00 32.84 196 GLY A N 1
ATOM 1577 C CA . GLY A 1 196 ? 32.147 -5.631 26.183 1.00 32.84 196 GLY A CA 1
ATOM 1578 C C . GLY A 1 196 ? 32.063 -7.153 26.231 1.00 32.84 196 GLY A C 1
ATOM 1579 O O . GLY A 1 196 ? 31.027 -7.696 26.592 1.00 32.84 196 GLY A O 1
ATOM 1580 N N . GLY A 1 197 ? 33.126 -7.840 25.808 1.00 38.97 197 GLY A N 1
ATOM 1581 C CA . GLY A 1 197 ? 33.221 -9.298 25.892 1.00 38.97 197 GLY A CA 1
ATOM 1582 C C . GLY A 1 197 ? 33.621 -9.777 27.284 1.00 38.97 197 GLY A C 1
ATOM 1583 O O . GLY A 1 197 ? 34.381 -9.091 27.957 1.00 38.97 197 GLY A O 1
ATOM 1584 N N . THR A 1 198 ? 33.168 -10.973 27.660 1.00 39.19 198 THR A N 1
ATOM 1585 C CA . THR A 1 198 ? 33.737 -11.833 28.715 1.00 39.19 198 THR A CA 1
ATOM 1586 C C . THR A 1 198 ? 33.299 -13.300 28.500 1.00 39.19 198 THR A C 1
ATOM 1588 O O . THR A 1 198 ? 32.382 -13.548 27.713 1.00 39.19 198 THR A O 1
ATOM 1591 N N . PRO A 1 199 ? 34.016 -14.284 29.088 1.00 42.91 199 PRO A N 1
ATOM 1592 C CA . PRO A 1 199 ? 34.255 -15.600 28.489 1.00 42.91 199 PRO A CA 1
ATOM 1593 C C . PRO A 1 199 ? 33.349 -16.732 29.014 1.00 42.91 199 PRO A C 1
ATOM 1595 O O . PRO A 1 199 ? 32.784 -16.656 30.101 1.00 42.91 199 PRO A O 1
ATOM 1598 N N . TYR A 1 200 ? 33.266 -17.808 28.225 1.00 30.08 200 TYR A N 1
ATOM 1599 C CA . TYR A 1 200 ? 32.599 -19.083 28.539 1.00 30.08 200 TYR A CA 1
ATOM 1600 C C . TYR A 1 200 ? 33.238 -19.834 29.724 1.00 30.08 200 TYR A C 1
ATOM 1602 O O . TYR A 1 200 ? 34.425 -19.657 30.009 1.00 30.08 200 TYR A O 1
ATOM 1610 N N . PRO A 1 201 ? 32.503 -20.811 30.288 1.00 45.16 201 PRO A N 1
ATOM 1611 C CA . PRO A 1 201 ? 32.969 -22.186 30.117 1.00 45.16 201 PRO A CA 1
ATOM 1612 C C . PRO A 1 201 ? 31.890 -23.152 29.601 1.00 45.16 201 PRO A C 1
ATOM 1614 O O . PRO A 1 201 ? 30.689 -22.974 29.777 1.00 45.16 201 PRO A O 1
ATOM 1617 N N . SER A 1 202 ? 32.400 -24.162 28.904 1.00 34.88 202 SER A N 1
ATOM 1618 C CA . SER A 1 202 ? 31.733 -25.249 28.186 1.00 34.88 202 SER A CA 1
ATOM 1619 C C . SER A 1 202 ? 31.260 -26.372 29.112 1.00 34.88 202 SER A C 1
ATOM 1621 O O . SER A 1 202 ? 31.999 -26.719 30.029 1.00 34.88 202 SER A O 1
ATOM 1623 N N . THR A 1 203 ? 30.141 -27.028 28.776 1.00 32.62 203 THR A N 1
ATOM 1624 C CA . THR A 1 203 ? 30.053 -28.501 28.788 1.00 32.62 203 THR A CA 1
ATOM 1625 C C . THR A 1 203 ? 29.167 -29.021 27.644 1.00 32.62 203 THR A C 1
ATOM 1627 O O . THR A 1 203 ? 28.151 -28.438 27.275 1.00 32.62 203 THR A O 1
ATOM 1630 N N . ASN A 1 204 ? 29.634 -30.122 27.053 1.00 36.81 204 ASN A N 1
ATOM 1631 C CA . ASN A 1 204 ? 29.145 -30.817 25.861 1.00 36.81 204 ASN A CA 1
ATOM 1632 C C . ASN A 1 204 ? 27.806 -31.552 26.071 1.00 36.81 204 ASN A C 1
ATOM 1634 O O . ASN A 1 204 ? 27.654 -32.205 27.100 1.00 36.81 204 ASN A O 1
ATOM 1638 N N . ASN A 1 205 ? 26.942 -31.618 25.039 1.00 32.94 205 ASN A N 1
ATOM 1639 C CA . ASN A 1 205 ? 26.698 -32.890 24.331 1.00 32.94 205 ASN A CA 1
ATOM 1640 C C . ASN A 1 205 ? 25.866 -32.786 23.020 1.00 32.94 205 ASN A C 1
ATOM 1642 O O . ASN A 1 205 ? 24.705 -32.399 23.028 1.00 32.94 205 ASN A O 1
ATOM 1646 N N . VAL A 1 206 ? 26.519 -33.248 21.942 1.00 34.12 206 VAL A N 1
ATOM 1647 C CA . VAL A 1 206 ? 26.097 -33.975 20.713 1.00 34.12 206 VAL A CA 1
ATOM 1648 C C . VAL A 1 206 ? 25.132 -33.406 19.640 1.00 34.12 206 VAL A C 1
ATOM 1650 O O . VAL A 1 206 ? 23.958 -33.154 19.875 1.00 34.12 206 VAL A O 1
ATOM 1653 N N . ALA A 1 207 ? 25.669 -33.483 18.406 1.00 27.31 207 ALA A N 1
ATOM 1654 C CA . ALA A 1 207 ? 25.082 -33.896 17.112 1.00 27.31 207 ALA A CA 1
ATOM 1655 C C . ALA A 1 207 ? 24.597 -32.827 16.093 1.00 27.31 207 ALA A C 1
ATOM 1657 O O . ALA A 1 207 ? 23.557 -32.198 16.230 1.00 27.31 207 ALA A O 1
ATOM 1658 N N . TYR A 1 208 ? 25.402 -32.722 15.026 1.00 32.06 208 TYR A N 1
ATOM 1659 C CA . TYR A 1 208 ? 25.383 -31.937 13.772 1.00 32.06 208 TYR A CA 1
ATOM 1660 C C . TYR A 1 208 ? 24.287 -32.334 12.735 1.00 32.06 208 TYR A C 1
ATOM 1662 O O . TYR A 1 208 ? 23.576 -33.301 13.001 1.00 32.06 208 TYR A O 1
ATOM 1670 N N . PRO A 1 209 ? 24.213 -31.740 11.503 1.00 44.16 209 PRO A N 1
ATOM 1671 C CA . PRO A 1 209 ? 25.014 -30.633 10.938 1.00 44.16 209 PRO A CA 1
ATOM 1672 C C . PRO A 1 209 ? 24.234 -29.484 10.259 1.00 44.16 209 PRO A C 1
ATOM 1674 O O . PRO A 1 209 ? 23.255 -29.671 9.542 1.00 44.16 209 PRO A O 1
ATOM 1677 N N . MET A 1 210 ? 24.825 -28.292 10.362 1.00 33.81 210 MET A N 1
ATOM 1678 C CA . MET A 1 210 ? 24.756 -27.217 9.367 1.00 33.81 210 MET A CA 1
ATOM 1679 C C . MET A 1 210 ? 25.895 -27.386 8.349 1.00 33.81 210 MET A C 1
ATOM 1681 O O . MET A 1 210 ? 26.942 -27.944 8.674 1.00 33.81 210 MET A O 1
ATOM 1685 N N . SER A 1 211 ? 25.741 -26.844 7.141 1.00 29.84 211 SER A N 1
ATOM 1686 C CA . SER A 1 211 ? 26.852 -26.639 6.202 1.00 29.84 211 SER A CA 1
ATOM 1687 C C . SER A 1 211 ? 26.766 -25.249 5.577 1.00 29.84 211 SER A C 1
ATOM 1689 O O . SER A 1 211 ? 25.946 -25.003 4.700 1.00 29.84 211 SER A O 1
ATOM 1691 N N . ASN A 1 212 ? 27.649 -24.361 6.041 1.00 31.16 212 ASN A N 1
ATOM 1692 C CA . ASN A 1 212 ? 28.101 -23.162 5.341 1.00 31.16 212 ASN A CA 1
ATOM 1693 C C . ASN A 1 212 ? 29.582 -23.375 5.014 1.00 31.16 212 ASN A C 1
ATOM 1695 O O . ASN A 1 212 ? 30.377 -23.634 5.915 1.00 31.16 212 ASN A O 1
ATOM 1699 N N . VAL A 1 213 ? 29.951 -23.223 3.744 1.00 31.25 213 VAL A N 1
ATOM 1700 C CA . VAL A 1 213 ? 31.341 -23.230 3.277 1.00 31.25 213 VAL A CA 1
ATOM 1701 C C . VAL A 1 213 ? 31.585 -21.931 2.512 1.00 31.25 213 VAL A C 1
ATOM 1703 O O . VAL A 1 213 ? 30.942 -21.671 1.498 1.00 31.25 213 VAL A O 1
ATOM 1706 N N . PHE A 1 214 ? 32.517 -21.117 3.009 1.00 35.16 214 PHE A N 1
ATOM 1707 C CA . PHE A 1 214 ? 33.286 -20.168 2.198 1.00 35.16 214 PHE A CA 1
ATOM 1708 C C . PHE A 1 214 ? 34.507 -20.894 1.616 1.00 35.16 214 PHE A C 1
ATOM 1710 O O . PHE A 1 214 ? 35.039 -21.794 2.269 1.00 35.16 214 PHE A O 1
ATOM 1717 N N . PRO A 1 215 ? 35.004 -20.473 0.441 1.00 37.53 215 PRO A N 1
ATOM 1718 C CA . PRO A 1 215 ? 36.436 -20.134 0.355 1.00 37.53 215 PRO A CA 1
ATOM 1719 C C . PRO A 1 215 ? 36.716 -18.912 -0.563 1.00 37.53 215 PRO A C 1
ATOM 1721 O O . PRO A 1 215 ? 36.061 -18.732 -1.581 1.00 37.53 215 PRO A O 1
ATOM 1724 N N . GLN A 1 216 ? 37.543 -17.950 -0.121 1.00 29.08 216 GLN A N 1
ATOM 1725 C CA . GLN A 1 216 ? 38.967 -17.723 -0.490 1.00 29.08 216 GLN A CA 1
ATOM 1726 C C . GLN A 1 216 ? 39.189 -16.813 -1.726 1.00 29.08 216 GLN A C 1
ATOM 1728 O O . GLN A 1 216 ? 38.292 -16.575 -2.526 1.00 29.08 216 GLN A O 1
ATOM 1733 N N . SER A 1 217 ? 40.392 -16.238 -1.816 1.00 26.97 217 SER A N 1
ATOM 1734 C CA . SER A 1 217 ? 40.770 -15.040 -2.590 1.00 26.97 217 SER A CA 1
ATOM 1735 C C . SER A 1 217 ? 41.944 -15.254 -3.577 1.00 26.97 217 SER A C 1
ATOM 1737 O O . SER A 1 217 ? 42.740 -16.158 -3.350 1.00 26.97 217 SER A O 1
ATOM 1739 N N . ILE A 1 218 ? 42.107 -14.299 -4.534 1.00 28.80 218 ILE A N 1
ATOM 1740 C CA . ILE A 1 218 ? 43.281 -13.956 -5.420 1.00 28.80 218 ILE A CA 1
ATOM 1741 C C . ILE A 1 218 ? 43.299 -14.667 -6.817 1.00 28.80 218 ILE A C 1
ATOM 1743 O O . ILE A 1 218 ? 42.860 -15.812 -6.835 1.00 28.80 218 ILE A O 1
ATOM 1747 N N . PRO A 1 219 ? 43.781 -14.107 -7.986 1.00 31.00 219 PRO A N 1
ATOM 1748 C CA . PRO A 1 219 ? 44.580 -12.883 -8.292 1.00 31.00 219 PRO A CA 1
ATOM 1749 C C . PRO A 1 219 ? 44.095 -11.941 -9.439 1.00 31.00 219 PRO A C 1
ATOM 1751 O O . PRO A 1 219 ? 43.170 -12.222 -10.197 1.00 31.00 219 PRO A O 1
ATOM 1754 N N . SER A 1 220 ? 44.818 -10.819 -9.580 1.00 30.50 220 SER A N 1
ATOM 1755 C CA . SER A 1 220 ? 44.754 -9.754 -10.600 1.00 30.50 220 SER A CA 1
ATOM 1756 C C . SER A 1 220 ? 45.008 -10.202 -12.052 1.00 30.50 220 SER A C 1
ATOM 1758 O O . SER A 1 220 ? 45.904 -11.006 -12.305 1.00 30.50 220 SER A O 1
ATOM 1760 N N . ARG A 1 221 ? 44.323 -9.583 -13.032 1.00 28.41 221 ARG A N 1
ATOM 1761 C CA . ARG A 1 221 ? 44.666 -9.695 -14.465 1.00 28.41 221 ARG A CA 1
ATOM 1762 C C . ARG A 1 221 ? 44.583 -8.351 -15.201 1.00 28.41 221 ARG A C 1
ATOM 1764 O O . ARG A 1 221 ? 43.679 -7.556 -14.970 1.00 28.41 221 ARG A O 1
ATOM 1771 N N . GLN A 1 222 ? 45.589 -8.138 -16.047 1.00 25.77 222 GLN A N 1
ATOM 1772 C CA . GLN A 1 222 ? 45.986 -6.913 -16.741 1.00 25.77 222 GLN A CA 1
ATOM 1773 C C . GLN A 1 222 ? 44.971 -6.345 -17.741 1.00 25.77 222 GLN A C 1
ATOM 1775 O O . GLN A 1 222 ? 44.203 -7.061 -18.381 1.00 25.77 222 GLN A O 1
ATOM 1780 N N . SER A 1 223 ? 45.089 -5.027 -17.901 1.00 31.02 223 SER A N 1
ATOM 1781 C CA . SER A 1 223 ? 44.462 -4.143 -18.875 1.00 31.02 223 SER A CA 1
ATOM 1782 C C . SER A 1 223 ? 44.561 -4.628 -20.324 1.00 31.02 223 SER A C 1
ATOM 1784 O O . SER A 1 223 ? 45.648 -4.927 -20.816 1.00 31.02 223 SER A O 1
ATOM 1786 N N . ARG A 1 224 ? 43.441 -4.556 -21.047 1.00 27.45 224 ARG A N 1
ATOM 1787 C CA . ARG A 1 224 ? 43.438 -4.300 -22.490 1.00 27.45 224 ARG A CA 1
ATOM 1788 C C . ARG A 1 224 ? 42.458 -3.174 -22.798 1.00 27.45 224 ARG A C 1
ATOM 1790 O O . ARG A 1 224 ? 41.288 -3.238 -22.429 1.00 27.45 224 ARG A O 1
ATOM 1797 N N . GLN A 1 225 ? 43.001 -2.124 -23.400 1.00 33.31 225 GLN A N 1
ATOM 1798 C CA . GLN A 1 225 ? 42.276 -1.054 -24.075 1.00 33.31 225 GLN A CA 1
ATOM 1799 C C . GLN A 1 225 ? 41.746 -1.601 -25.400 1.00 33.31 225 GLN A C 1
ATOM 1801 O O . GLN A 1 225 ? 42.445 -2.406 -26.002 1.00 33.31 225 GLN A O 1
ATOM 1806 N N . ASP A 1 226 ? 40.554 -1.167 -25.821 1.00 29.31 226 ASP A N 1
ATOM 1807 C CA . ASP A 1 226 ? 40.234 -0.894 -27.229 1.00 29.31 226 ASP A CA 1
ATOM 1808 C C . ASP A 1 226 ? 38.888 -0.140 -27.375 1.00 29.31 226 ASP A C 1
ATOM 1810 O O . ASP A 1 226 ? 38.076 -0.145 -26.442 1.00 29.31 226 ASP A O 1
ATOM 1814 N N . PRO A 1 227 ? 38.685 0.603 -28.486 1.00 36.56 227 PRO A N 1
ATOM 1815 C CA . PRO A 1 227 ? 38.017 1.907 -28.478 1.00 36.56 227 PRO A CA 1
ATOM 1816 C C . PRO A 1 227 ? 36.564 1.924 -28.982 1.00 36.56 227 PRO A C 1
ATOM 1818 O O . PRO A 1 227 ? 36.076 1.033 -29.670 1.00 36.56 227 PRO A O 1
ATOM 1821 N N . ILE A 1 228 ? 35.895 3.030 -28.652 1.00 34.91 228 ILE A N 1
ATOM 1822 C CA . ILE A 1 228 ? 34.539 3.424 -29.048 1.00 34.91 228 ILE A CA 1
ATOM 1823 C C . ILE A 1 228 ? 34.556 4.002 -30.471 1.00 34.91 228 ILE A C 1
ATOM 1825 O O . ILE A 1 228 ? 35.329 4.921 -30.734 1.00 34.91 228 ILE A O 1
ATOM 1829 N N . THR A 1 229 ? 33.625 3.583 -31.339 1.00 34.34 229 THR A N 1
ATOM 1830 C CA . THR A 1 229 ? 33.222 4.366 -32.525 1.00 34.34 229 THR A CA 1
ATOM 1831 C C . THR A 1 229 ? 31.690 4.497 -32.658 1.00 34.34 229 THR A C 1
ATOM 1833 O O . THR A 1 229 ? 30.953 3.594 -32.250 1.00 34.34 229 THR A O 1
ATOM 1836 N N . PRO A 1 230 ? 31.183 5.641 -33.172 1.00 36.00 230 PRO A N 1
ATOM 1837 C CA . PRO A 1 230 ? 29.769 6.024 -33.144 1.00 36.00 230 PRO A CA 1
ATOM 1838 C C . PRO A 1 230 ? 29.047 5.733 -34.474 1.00 36.00 230 PRO A C 1
ATOM 1840 O O . PRO A 1 230 ? 29.647 5.816 -35.540 1.00 36.00 230 PRO A O 1
ATOM 1843 N N . TYR A 1 231 ? 27.735 5.470 -34.435 1.00 28.31 231 TYR A N 1
ATOM 1844 C CA . TYR A 1 231 ? 26.886 5.425 -35.638 1.00 28.31 231 TYR A CA 1
ATOM 1845 C C . TYR A 1 231 ? 25.985 6.674 -35.748 1.00 28.31 231 TYR A C 1
ATOM 1847 O O . TYR A 1 231 ? 25.393 7.078 -34.743 1.00 28.31 231 TYR A O 1
ATOM 1855 N N . PRO A 1 232 ? 25.836 7.264 -36.952 1.00 35.62 232 PRO A N 1
ATOM 1856 C CA . PRO A 1 232 ? 24.991 8.427 -37.215 1.00 35.62 232 PRO A CA 1
ATOM 1857 C C . PRO A 1 232 ? 23.541 8.046 -37.568 1.00 35.62 232 PRO A C 1
ATOM 1859 O O . PRO A 1 232 ? 23.278 7.061 -38.256 1.00 35.62 232 PRO A O 1
ATOM 1862 N N . ALA A 1 233 ? 22.589 8.869 -37.122 1.00 32.69 233 ALA A N 1
ATOM 1863 C CA . ALA A 1 233 ? 21.163 8.731 -37.410 1.00 32.69 233 ALA A CA 1
ATOM 1864 C C . ALA A 1 233 ? 20.820 9.190 -38.842 1.00 32.69 233 ALA A C 1
ATOM 1866 O O . ALA A 1 233 ? 21.157 10.305 -39.255 1.00 32.69 233 ALA A O 1
ATOM 1867 N N . GLY A 1 234 ? 20.129 8.326 -39.588 1.00 31.12 234 GLY A N 1
ATOM 1868 C CA . GLY A 1 234 ? 19.539 8.627 -40.889 1.00 31.12 234 GLY A CA 1
ATOM 1869 C C . GLY A 1 234 ? 18.130 9.207 -40.772 1.00 31.12 234 GLY A C 1
ATOM 1870 O O . GLY A 1 234 ? 17.373 8.840 -39.879 1.00 31.12 234 GLY A O 1
ATOM 1871 N N . SER A 1 235 ? 17.809 10.130 -41.677 1.00 32.38 235 SER A N 1
ATOM 1872 C CA . SER A 1 235 ? 16.551 10.873 -41.764 1.00 32.38 235 SER A CA 1
ATOM 1873 C C . SER A 1 235 ? 15.767 10.398 -42.986 1.00 32.38 235 SER A C 1
ATOM 1875 O O . SER A 1 235 ? 16.275 10.503 -44.099 1.00 32.38 235 SER A O 1
ATOM 1877 N N . TYR A 1 236 ? 14.526 9.963 -42.787 1.00 31.50 236 TYR A N 1
ATOM 1878 C CA . TYR A 1 236 ? 13.495 9.853 -43.824 1.00 31.50 236 TYR A CA 1
ATOM 1879 C C . TYR A 1 236 ? 12.223 10.511 -43.288 1.00 31.50 236 TYR A C 1
ATOM 1881 O O . TYR A 1 236 ? 11.853 10.317 -42.129 1.00 31.50 236 TYR A O 1
ATOM 1889 N N . GLY A 1 237 ? 11.625 11.368 -44.113 1.00 31.08 237 GLY A N 1
ATOM 1890 C CA . GLY A 1 237 ? 10.466 12.183 -43.771 1.00 31.08 237 GLY A CA 1
ATOM 1891 C C . GLY A 1 237 ? 9.131 11.583 -44.217 1.00 31.08 237 GLY A C 1
ATOM 1892 O O . GLY A 1 237 ? 9.097 10.707 -45.073 1.00 31.08 237 GLY A O 1
ATOM 1893 N N . THR A 1 238 ? 8.074 12.164 -43.625 1.00 30.62 238 THR A N 1
ATOM 1894 C CA . THR A 1 238 ? 6.664 12.290 -44.072 1.00 30.62 238 THR A CA 1
ATOM 1895 C C . THR A 1 238 ? 5.875 10.995 -44.324 1.00 30.62 238 THR A C 1
ATOM 1897 O O . THR A 1 238 ? 6.226 10.230 -45.202 1.00 30.62 238 THR A O 1
ATOM 1900 N N . GLY A 1 239 ? 4.744 10.692 -43.684 1.00 27.73 239 GLY A N 1
ATOM 1901 C CA . GLY A 1 239 ? 3.959 11.354 -42.645 1.00 27.73 239 GLY A CA 1
ATOM 1902 C C . GLY A 1 239 ? 2.705 10.513 -42.336 1.00 27.73 239 GLY A C 1
ATOM 1903 O O . GLY A 1 239 ? 2.219 9.801 -43.203 1.00 27.73 239 GLY A O 1
ATOM 1904 N N . ALA A 1 240 ? 2.205 10.584 -41.101 1.00 30.09 240 ALA A N 1
ATOM 1905 C CA . ALA A 1 240 ? 0.823 10.293 -40.700 1.00 30.09 240 ALA A CA 1
ATOM 1906 C C . ALA A 1 240 ? 0.660 10.773 -39.248 1.00 30.09 240 ALA A C 1
ATOM 1908 O O . ALA A 1 240 ? 1.505 10.493 -38.397 1.00 30.09 240 ALA A O 1
ATOM 1909 N N . GLY A 1 241 ? -0.361 11.591 -38.991 1.00 39.62 241 GLY A N 1
ATOM 1910 C CA . GLY A 1 241 ? -0.501 12.376 -37.766 1.00 39.62 241 GLY A CA 1
ATOM 1911 C C . GLY A 1 241 ? -0.813 11.560 -36.511 1.00 39.62 241 GLY A C 1
ATOM 1912 O O . GLY A 1 241 ? -1.729 10.751 -36.519 1.00 39.62 241 GLY A O 1
ATOM 1913 N N . TYR A 1 242 ? -0.103 11.874 -35.422 1.00 28.89 242 TYR A N 1
ATOM 1914 C CA . TYR A 1 242 ? -0.512 11.649 -34.031 1.00 28.89 242 TYR A CA 1
ATOM 1915 C C . TYR A 1 242 ? 0.074 12.766 -33.140 1.00 28.89 242 TYR A C 1
ATOM 1917 O O . TYR A 1 242 ? 1.128 13.321 -33.468 1.00 28.89 242 TYR A O 1
ATOM 1925 N N . PRO A 1 243 ? -0.612 13.163 -32.050 1.00 37.75 243 PRO A N 1
ATOM 1926 C CA . PRO A 1 243 ? -0.340 14.414 -31.345 1.00 37.75 243 PRO A CA 1
ATOM 1927 C C . PRO A 1 243 ? 1.008 14.425 -30.608 1.00 37.75 243 PRO A C 1
ATOM 1929 O O . PRO A 1 243 ? 1.396 13.474 -29.933 1.00 37.75 243 PRO A O 1
ATOM 1932 N N . GLN A 1 244 ? 1.700 15.560 -30.726 1.00 32.09 244 GLN A N 1
ATOM 1933 C CA . GLN A 1 244 ? 2.957 15.887 -30.054 1.00 32.09 244 GLN A CA 1
ATOM 1934 C C . GLN A 1 244 ? 2.779 15.979 -28.532 1.00 32.09 244 GLN A C 1
ATOM 1936 O O . GLN A 1 244 ? 2.025 16.816 -28.036 1.00 32.09 244 GLN A O 1
ATOM 1941 N N . VAL A 1 245 ? 3.565 15.198 -27.789 1.00 31.83 245 VAL A N 1
ATOM 1942 C CA . VAL A 1 245 ? 3.814 15.405 -26.357 1.00 31.83 245 VAL A CA 1
ATOM 1943 C C . VAL A 1 245 ? 5.315 15.547 -26.108 1.00 31.83 245 VAL A C 1
ATOM 1945 O O . VAL A 1 245 ? 6.097 14.636 -26.353 1.00 31.83 245 VAL A O 1
ATOM 1948 N N . ASN A 1 246 ? 5.681 16.747 -25.651 1.00 34.47 246 ASN A N 1
ATOM 1949 C CA . ASN A 1 246 ? 6.920 17.181 -25.001 1.00 34.47 246 ASN A CA 1
ATOM 1950 C C . ASN A 1 246 ? 8.132 16.226 -25.026 1.00 34.47 246 ASN A C 1
ATOM 1952 O O . ASN A 1 246 ? 8.242 15.294 -24.230 1.00 34.47 246 ASN A O 1
ATOM 1956 N N . ARG A 1 247 ? 9.147 16.607 -25.814 1.00 37.06 247 ARG A N 1
ATOM 1957 C CA . ARG A 1 247 ? 10.552 16.219 -25.612 1.00 37.06 247 ARG A CA 1
ATOM 1958 C C . ARG A 1 247 ? 11.029 16.656 -24.225 1.00 37.06 247 ARG A C 1
ATOM 1960 O O . ARG A 1 247 ? 11.471 17.785 -24.102 1.00 37.06 247 ARG A O 1
ATOM 1967 N N . HIS A 1 248 ? 10.993 15.784 -23.220 1.00 34.56 248 HIS A N 1
ATOM 1968 C CA . HIS A 1 248 ? 11.905 15.797 -22.068 1.00 34.56 248 HIS A CA 1
ATOM 1969 C C . HIS A 1 248 ? 11.944 14.391 -21.439 1.00 34.56 248 HIS A C 1
ATOM 1971 O O . HIS A 1 248 ? 10.926 13.900 -20.969 1.00 34.56 248 HIS A O 1
ATOM 1977 N N . SER A 1 249 ? 13.149 13.823 -21.322 1.00 31.64 249 SER A N 1
ATOM 1978 C CA . SER A 1 249 ? 13.517 12.709 -20.423 1.00 31.64 249 SER A CA 1
ATOM 1979 C C . SER A 1 249 ? 13.129 11.280 -20.840 1.00 31.64 249 SER A C 1
ATOM 1981 O O . SER A 1 249 ? 12.040 10.796 -20.551 1.00 31.64 249 SER A O 1
ATOM 1983 N N . PHE A 1 250 ? 14.101 10.538 -21.380 1.00 32.72 250 PHE A N 1
ATOM 1984 C CA . PHE A 1 250 ? 14.106 9.076 -21.303 1.00 32.72 250 PHE A CA 1
ATOM 1985 C C . PHE A 1 250 ? 14.478 8.645 -19.876 1.00 32.72 250 PHE A C 1
ATOM 1987 O O . PHE A 1 250 ? 15.648 8.664 -19.506 1.00 32.72 250 PHE A O 1
ATOM 1994 N N . CYS A 1 251 ? 13.480 8.249 -19.086 1.00 30.30 251 CYS A N 1
ATOM 1995 C CA . CYS A 1 251 ? 13.643 7.365 -17.930 1.00 30.30 251 CYS A CA 1
ATOM 1996 C C . CYS A 1 251 ? 12.461 6.383 -17.893 1.00 30.30 251 CYS A C 1
ATOM 1998 O O . CYS A 1 251 ? 11.306 6.796 -17.831 1.00 30.30 251 CYS A O 1
ATOM 2000 N N . ASN A 1 252 ? 12.782 5.089 -17.944 1.00 35.47 252 ASN A N 1
ATOM 2001 C CA . ASN A 1 252 ? 11.876 3.936 -17.870 1.00 35.47 252 ASN A CA 1
ATOM 2002 C C . ASN A 1 252 ? 11.168 3.866 -16.483 1.00 35.47 252 ASN A C 1
ATOM 2004 O O . ASN A 1 252 ? 11.764 4.298 -15.492 1.00 35.47 252 ASN A O 1
ATOM 2008 N N . PRO A 1 253 ? 9.941 3.312 -16.348 1.00 37.56 253 PRO A N 1
ATOM 2009 C CA . PRO A 1 253 ? 9.033 3.563 -15.224 1.00 37.56 253 PRO A CA 1
ATOM 2010 C C . PRO A 1 253 ? 9.165 2.580 -14.044 1.00 37.56 253 PRO A C 1
ATOM 2012 O O . PRO A 1 253 ? 8.247 2.461 -13.237 1.00 37.56 253 PRO A O 1
ATOM 2015 N N . TYR A 1 254 ? 10.295 1.888 -13.886 1.00 39.50 254 TYR A N 1
ATOM 2016 C CA . TYR A 1 254 ? 10.484 0.928 -12.792 1.00 39.50 254 TYR A CA 1
ATOM 2017 C C . TYR A 1 254 ? 11.458 1.445 -11.737 1.00 39.50 254 TYR A C 1
ATOM 2019 O O . TYR A 1 254 ? 12.626 1.077 -11.712 1.00 39.50 254 TYR A O 1
ATOM 2027 N N . CYS A 1 255 ? 10.951 2.278 -10.831 1.00 33.88 255 CYS A N 1
ATOM 2028 C CA . CYS A 1 255 ? 11.496 2.452 -9.486 1.00 33.88 255 CYS A CA 1
ATOM 2029 C C . CYS A 1 255 ? 10.396 3.017 -8.583 1.00 33.88 255 CYS A C 1
ATOM 2031 O O . CYS A 1 255 ? 9.721 3.959 -8.981 1.00 33.88 255 CYS A O 1
ATOM 2033 N N . LEU A 1 256 ? 10.309 2.489 -7.355 1.00 35.78 256 LEU A N 1
ATOM 2034 C CA . LEU A 1 256 ? 9.444 2.875 -6.221 1.00 35.78 256 LEU A CA 1
ATOM 2035 C C . LEU A 1 256 ? 8.219 1.965 -6.001 1.00 35.78 256 LEU A C 1
ATOM 2037 O O . LEU A 1 256 ? 7.126 2.208 -6.504 1.00 35.78 256 LEU A O 1
ATOM 2041 N N . LYS A 1 257 ? 8.374 0.974 -5.111 1.00 30.23 257 LYS A N 1
ATOM 2042 C CA . LYS A 1 257 ? 7.283 0.572 -4.210 1.00 30.23 257 LYS A CA 1
ATOM 2043 C C . LYS A 1 257 ? 7.446 1.353 -2.906 1.00 30.23 257 LYS A C 1
ATOM 2045 O O . LYS A 1 257 ? 8.439 1.182 -2.206 1.00 30.23 257 LYS A O 1
ATOM 2050 N N . CYS A 1 258 ? 6.472 2.201 -2.592 1.00 29.30 258 CYS A N 1
ATOM 2051 C CA . CYS A 1 258 ? 6.386 2.912 -1.320 1.00 29.30 258 CYS A CA 1
ATOM 2052 C C . CYS A 1 258 ? 5.515 2.119 -0.335 1.00 29.30 258 CYS A C 1
ATOM 2054 O O . CYS A 1 258 ? 4.341 1.876 -0.607 1.00 29.30 258 CYS A O 1
ATOM 2056 N N . LYS A 1 259 ? 6.053 1.800 0.844 1.00 26.50 259 LYS A N 1
ATOM 2057 C CA . LYS A 1 259 ? 5.266 1.611 2.070 1.00 26.50 259 LYS A CA 1
ATOM 2058 C C . LYS A 1 259 ? 5.951 2.399 3.189 1.00 26.50 259 LYS A C 1
ATOM 2060 O O . LYS A 1 259 ? 7.088 2.107 3.530 1.00 26.50 259 LYS A O 1
ATOM 2065 N N . GLY A 1 260 ? 5.249 3.383 3.753 1.00 38.09 260 GLY A N 1
ATOM 2066 C CA . GLY A 1 260 ? 5.713 4.163 4.908 1.00 38.09 260 GLY A CA 1
ATOM 2067 C C . GLY A 1 260 ? 6.566 5.400 4.582 1.00 38.09 260 GLY A C 1
ATOM 2068 O O . GLY A 1 260 ? 7.087 5.561 3.485 1.00 38.09 260 GLY A O 1
ATOM 2069 N N . ASN A 1 261 ? 6.652 6.313 5.554 1.00 41.62 261 ASN A N 1
ATOM 2070 C CA . ASN A 1 261 ? 7.224 7.671 5.482 1.00 41.62 261 ASN A CA 1
ATOM 2071 C C . ASN A 1 261 ? 8.777 7.718 5.410 1.00 41.62 261 ASN A C 1
ATOM 2073 O O . ASN A 1 261 ? 9.407 8.556 6.058 1.00 41.62 261 ASN A O 1
ATOM 2077 N N . THR A 1 262 ? 9.419 6.829 4.652 1.00 41.97 262 THR A N 1
ATOM 2078 C CA . THR A 1 262 ? 10.886 6.757 4.535 1.00 41.97 262 THR A CA 1
ATOM 2079 C C . THR A 1 262 ? 11.295 6.490 3.083 1.00 41.97 262 THR A C 1
ATOM 2081 O O . THR A 1 262 ? 10.853 5.526 2.468 1.00 41.97 262 THR A O 1
ATOM 2084 N N . THR A 1 263 ? 12.129 7.355 2.497 1.00 43.66 263 THR A N 1
ATOM 2085 C CA . THR A 1 263 ? 12.610 7.205 1.109 1.00 43.66 263 THR A CA 1
ATOM 2086 C C . THR A 1 263 ? 14.133 7.319 1.051 1.00 43.66 263 THR A C 1
ATOM 2088 O O . THR A 1 263 ? 14.682 8.345 1.449 1.00 43.66 263 THR A O 1
ATOM 2091 N N . PHE A 1 264 ? 14.796 6.267 0.552 1.00 49.84 264 PHE A N 1
ATOM 2092 C CA . PHE A 1 264 ? 16.247 6.184 0.317 1.00 49.84 264 PHE A CA 1
ATOM 2093 C C . PHE A 1 264 ? 16.681 6.811 -1.021 1.00 49.84 264 PHE A C 1
ATOM 2095 O O . PHE A 1 264 ? 15.883 6.952 -1.949 1.00 49.84 264 PHE A O 1
ATOM 2102 N N . VAL A 1 265 ? 17.977 7.141 -1.109 1.00 42.53 265 VAL A N 1
ATOM 2103 C CA . VAL A 1 265 ? 18.688 7.643 -2.295 1.00 42.53 265 VAL A CA 1
ATOM 2104 C C . VAL A 1 265 ? 19.593 6.535 -2.867 1.00 42.53 265 VAL A C 1
ATOM 2106 O O . VAL A 1 265 ? 20.348 5.920 -2.121 1.00 42.53 265 VAL A O 1
ATOM 2109 N N . ASN A 1 266 ? 19.510 6.370 -4.195 1.00 36.47 266 ASN A N 1
ATOM 2110 C CA . ASN A 1 266 ? 20.205 5.483 -5.147 1.00 36.47 266 ASN A CA 1
ATOM 2111 C C . ASN A 1 266 ? 19.959 3.960 -5.098 1.00 36.47 266 ASN A C 1
ATOM 2113 O O . ASN A 1 266 ? 20.330 3.263 -4.161 1.00 36.47 266 ASN A O 1
ATOM 2117 N N . SER A 1 267 ? 19.423 3.444 -6.211 1.00 36.69 267 SER A N 1
ATOM 2118 C CA . SER A 1 267 ? 19.359 2.025 -6.572 1.00 36.69 267 SER A CA 1
ATOM 2119 C C . SER A 1 267 ? 20.277 1.790 -7.773 1.00 36.69 267 SER A C 1
ATOM 2121 O O . SER A 1 267 ? 20.044 2.356 -8.836 1.00 36.69 267 SER A O 1
ATOM 2123 N N . CYS A 1 268 ? 21.304 0.954 -7.622 1.00 31.94 268 CYS A N 1
ATOM 2124 C CA . CYS A 1 268 ? 21.981 0.320 -8.755 1.00 31.94 268 CYS A CA 1
ATOM 2125 C C . CYS A 1 268 ? 21.647 -1.176 -8.700 1.00 31.94 268 CYS A C 1
ATOM 2127 O O . CYS A 1 268 ? 21.813 -1.802 -7.656 1.00 31.94 268 CYS A O 1
ATOM 2129 N N . HIS A 1 269 ? 21.146 -1.741 -9.798 1.00 37.59 269 HIS A N 1
ATOM 2130 C CA . HIS A 1 269 ? 21.015 -3.195 -9.983 1.00 37.59 269 HIS A CA 1
ATOM 2131 C C . HIS A 1 269 ? 21.781 -3.679 -11.228 1.00 37.59 269 HIS A C 1
ATOM 2133 O O . HIS A 1 269 ? 21.583 -4.794 -11.695 1.00 37.59 269 HIS A O 1
ATOM 2139 N N . SER A 1 270 ? 22.684 -2.851 -11.771 1.00 37.72 270 SER A N 1
ATOM 2140 C CA . SER A 1 270 ? 23.673 -3.204 -12.807 1.00 37.72 270 SER A CA 1
ATOM 2141 C C . SER A 1 270 ? 24.889 -2.259 -12.692 1.00 37.72 270 SER A C 1
ATOM 2143 O O . SER A 1 270 ? 24.746 -1.191 -12.086 1.00 37.72 270 SER A O 1
ATOM 2145 N N . PRO A 1 271 ? 26.092 -2.645 -13.166 1.00 35.69 271 PRO A N 1
ATOM 2146 C CA . PRO A 1 271 ? 27.351 -2.086 -12.680 1.00 35.69 271 PRO A CA 1
ATOM 2147 C C . PRO A 1 271 ? 27.554 -0.653 -13.184 1.00 35.69 271 PRO A C 1
ATOM 2149 O O . PRO A 1 271 ? 27.757 -0.414 -14.370 1.00 35.69 271 PRO A O 1
ATOM 2152 N N . CYS A 1 272 ? 27.508 0.315 -12.272 1.00 34.78 272 CYS A N 1
ATOM 2153 C CA . CYS A 1 272 ? 27.917 1.690 -12.545 1.00 34.78 272 CYS A CA 1
ATOM 2154 C C . CYS A 1 272 ? 29.426 1.825 -12.302 1.00 34.78 272 CYS A C 1
ATOM 2156 O O . CYS A 1 272 ? 29.894 1.580 -11.193 1.00 34.78 272 CYS A O 1
ATOM 2158 N N . SER A 1 273 ? 30.183 2.290 -13.298 1.00 40.34 273 SER A N 1
ATOM 2159 C CA . SER A 1 273 ? 31.652 2.445 -13.252 1.00 40.34 273 SER A CA 1
ATOM 2160 C C . SER A 1 273 ? 32.159 3.599 -12.371 1.00 40.34 273 SER A C 1
ATOM 2162 O O . SER A 1 273 ? 33.271 4.089 -12.553 1.00 40.34 273 SER A O 1
ATOM 2164 N N . ARG A 1 274 ? 31.349 4.089 -11.430 1.00 37.44 274 ARG A N 1
ATOM 2165 C CA . ARG A 1 274 ? 31.736 5.140 -10.486 1.00 37.44 274 ARG A CA 1
ATOM 2166 C C . ARG A 1 274 ? 31.264 4.750 -9.099 1.00 37.44 274 ARG A C 1
ATOM 2168 O O . ARG A 1 274 ? 30.078 4.491 -8.901 1.00 37.44 274 ARG A O 1
ATOM 2175 N N . SER A 1 275 ? 32.202 4.725 -8.158 1.00 37.59 275 SER A N 1
ATOM 2176 C CA . SER A 1 275 ? 31.969 4.511 -6.734 1.00 37.59 275 SER A CA 1
ATOM 2177 C C . SER A 1 275 ? 30.916 5.500 -6.234 1.00 37.59 275 SER A C 1
ATOM 2179 O O . SER A 1 275 ? 31.191 6.671 -5.972 1.00 37.59 275 SER A O 1
ATOM 2181 N N . CYS A 1 276 ? 29.669 5.038 -6.134 1.00 35.28 276 CYS A N 1
ATOM 2182 C CA . CYS A 1 276 ? 28.644 5.764 -5.404 1.00 35.28 276 CYS A CA 1
ATOM 2183 C C . CYS A 1 276 ? 29.088 5.798 -3.942 1.00 35.28 276 CYS A C 1
ATOM 2185 O O . CYS A 1 276 ? 29.095 4.769 -3.270 1.00 35.28 276 CYS A O 1
ATOM 2187 N N . GLY A 1 277 ? 29.497 6.980 -3.476 1.00 40.16 277 GLY A N 1
ATOM 2188 C CA . GLY A 1 277 ? 29.751 7.233 -2.065 1.00 40.16 277 GLY A CA 1
ATOM 2189 C C . GLY A 1 277 ? 28.561 6.787 -1.213 1.00 40.16 277 GLY A C 1
ATOM 2190 O O . GLY A 1 277 ? 27.406 6.852 -1.640 1.00 40.16 277 GLY A O 1
ATOM 2191 N N . SER A 1 278 ? 28.875 6.299 -0.020 1.00 36.22 278 SER A N 1
ATOM 2192 C CA . SER A 1 278 ? 27.970 5.728 0.977 1.00 36.22 278 SER A CA 1
ATOM 2193 C C . SER A 1 278 ? 26.647 6.509 1.124 1.00 36.22 278 SER A C 1
ATOM 2195 O O . SER A 1 278 ? 26.660 7.743 1.204 1.00 36.22 278 SER A O 1
ATOM 2197 N N . PRO A 1 279 ? 25.482 5.832 1.181 1.00 47.09 279 PRO A N 1
ATOM 2198 C CA . PRO A 1 279 ? 24.196 6.513 1.230 1.00 47.09 279 PRO A CA 1
ATOM 2199 C C . PRO A 1 279 ? 24.012 7.227 2.576 1.00 47.09 279 PRO A C 1
ATOM 2201 O O . PRO A 1 279 ? 23.939 6.597 3.629 1.00 47.09 279 PRO A O 1
ATOM 2204 N N . LYS A 1 280 ? 23.860 8.556 2.551 1.00 46.62 280 LYS A N 1
ATOM 2205 C CA . LYS A 1 280 ? 23.270 9.294 3.677 1.00 46.62 280 LYS A CA 1
ATOM 2206 C C . LYS A 1 280 ? 21.761 9.077 3.634 1.00 46.62 280 LYS A C 1
ATOM 2208 O O . LYS A 1 280 ? 21.076 9.618 2.769 1.00 46.62 280 LYS A O 1
ATOM 2213 N N . TYR A 1 281 ? 21.247 8.259 4.545 1.00 51.22 281 TYR A N 1
ATOM 2214 C CA . TYR A 1 281 ? 19.812 8.067 4.727 1.00 51.22 281 TYR A CA 1
ATOM 2215 C C . TYR A 1 281 ? 19.159 9.386 5.166 1.00 51.22 281 TYR A C 1
ATOM 2217 O O . TYR A 1 281 ? 19.542 9.969 6.180 1.00 51.22 281 TYR A O 1
ATOM 2225 N N . ILE A 1 282 ? 18.191 9.883 4.390 1.00 56.62 282 ILE A N 1
ATOM 2226 C CA . ILE A 1 282 ? 17.464 11.121 4.696 1.00 56.62 282 ILE A CA 1
ATOM 2227 C C . ILE A 1 282 ? 16.036 10.749 5.103 1.00 56.62 282 ILE A C 1
ATOM 2229 O O . ILE A 1 282 ? 15.205 10.396 4.268 1.00 56.62 282 ILE A O 1
ATOM 2233 N N . VAL A 1 283 ? 15.736 10.848 6.401 1.00 63.34 283 VAL A N 1
ATOM 2234 C CA . VAL A 1 283 ? 14.387 10.619 6.940 1.00 63.34 283 VAL A CA 1
ATOM 2235 C C . VAL A 1 283 ? 13.563 11.898 6.859 1.00 63.34 283 VAL A C 1
ATOM 2237 O O . VAL A 1 283 ? 13.761 12.834 7.632 1.00 63.34 283 VAL A O 1
ATOM 2240 N N . CYS A 1 284 ? 12.575 11.920 5.969 1.00 66.31 284 CYS A N 1
ATOM 2241 C CA . CYS A 1 284 ? 11.622 13.021 5.847 1.00 66.31 284 CYS A CA 1
ATOM 2242 C C . CYS A 1 284 ? 10.359 12.770 6.685 1.00 66.31 284 CYS A C 1
ATOM 2244 O O . CYS A 1 284 ? 9.298 12.443 6.157 1.00 66.31 284 CYS A O 1
ATOM 2246 N N . LYS A 1 285 ? 10.439 12.940 8.011 1.00 64.62 285 LYS A N 1
ATOM 2247 C CA . LYS A 1 285 ? 9.280 12.742 8.904 1.00 64.62 285 LYS A CA 1
ATOM 2248 C C . LYS A 1 285 ? 8.160 13.747 8.581 1.00 64.62 285 LYS A C 1
ATOM 2250 O O . LYS A 1 285 ? 8.310 14.941 8.823 1.00 64.62 285 LYS A O 1
ATOM 2255 N N . ASN A 1 286 ? 7.025 13.260 8.065 1.00 66.38 286 ASN A N 1
ATOM 2256 C CA . ASN A 1 286 ? 5.857 14.062 7.651 1.00 66.38 286 ASN A CA 1
ATOM 2257 C C . ASN A 1 286 ? 6.147 15.099 6.545 1.00 66.38 286 ASN A C 1
ATOM 2259 O O . ASN A 1 286 ? 5.442 16.103 6.420 1.00 66.38 286 ASN A O 1
ATOM 2263 N N . MET A 1 287 ? 7.178 14.849 5.739 1.00 76.00 287 MET A N 1
ATOM 2264 C CA . MET A 1 287 ? 7.588 15.665 4.594 1.00 76.00 287 MET A CA 1
ATOM 2265 C C . MET A 1 287 ? 7.810 14.760 3.376 1.00 76.00 287 MET A C 1
ATOM 2267 O O . MET A 1 287 ? 7.818 13.539 3.505 1.00 76.00 287 MET A O 1
ATOM 2271 N N . VAL A 1 288 ? 7.981 15.341 2.191 1.00 76.44 288 VAL A N 1
ATOM 2272 C CA . VAL A 1 288 ? 8.335 14.601 0.972 1.00 76.44 288 VAL A CA 1
ATOM 2273 C C . VAL A 1 288 ? 9.755 14.948 0.572 1.00 76.44 288 VAL A C 1
ATOM 2275 O O . VAL A 1 288 ? 10.126 16.120 0.530 1.00 76.44 288 VAL A O 1
ATOM 2278 N N . TYR A 1 289 ? 10.552 13.926 0.280 1.00 76.56 289 TYR A N 1
ATOM 2279 C CA . TYR A 1 289 ? 11.860 14.129 -0.315 1.00 76.56 289 TYR A CA 1
ATOM 2280 C C . TYR A 1 289 ? 11.708 14.601 -1.763 1.00 76.56 289 TYR A C 1
ATOM 2282 O O . TYR A 1 289 ? 10.992 13.987 -2.553 1.00 76.56 289 TYR A O 1
ATOM 2290 N N . THR A 1 290 ? 12.404 15.673 -2.124 1.00 73.12 290 THR A N 1
ATOM 2291 C CA . THR A 1 290 ? 12.496 16.156 -3.503 1.00 73.12 290 THR A CA 1
ATOM 2292 C C . THR A 1 290 ? 13.959 16.341 -3.887 1.00 73.12 290 THR A C 1
ATOM 2294 O O . THR A 1 290 ? 14.771 16.831 -3.100 1.00 73.12 290 THR A O 1
ATOM 2297 N N . ARG A 1 291 ? 14.297 15.981 -5.131 1.00 74.19 291 ARG A N 1
ATOM 2298 C CA . ARG A 1 291 ? 15.609 16.289 -5.730 1.00 74.19 291 ARG A CA 1
ATOM 2299 C C . ARG A 1 291 ? 15.801 17.788 -5.962 1.00 74.19 291 ARG A C 1
ATOM 2301 O O . ARG A 1 291 ? 16.924 18.230 -6.158 1.00 74.19 291 ARG A O 1
ATOM 2308 N N . CYS A 1 292 ? 14.703 18.538 -5.923 1.00 77.56 292 CYS A N 1
ATOM 2309 C CA . CYS A 1 292 ? 14.656 19.957 -6.189 1.00 77.56 292 CYS A CA 1
ATOM 2310 C C . CYS A 1 292 ? 13.812 20.660 -5.130 1.00 77.56 292 CYS A C 1
ATOM 2312 O O . CYS A 1 292 ? 12.586 20.724 -5.246 1.00 77.56 292 CYS A O 1
ATOM 2314 N N . THR A 1 293 ? 14.449 21.116 -4.050 1.00 80.38 293 THR A N 1
ATOM 2315 C CA . THR A 1 293 ? 13.737 21.854 -2.999 1.00 80.38 293 THR A CA 1
ATOM 2316 C C . THR A 1 293 ? 13.469 23.288 -3.444 1.00 80.38 293 THR A C 1
ATOM 2318 O O . THR A 1 293 ? 14.277 23.895 -4.145 1.00 80.38 293 THR A O 1
ATOM 2321 N N . SER A 1 294 ? 12.338 23.861 -3.034 1.00 80.88 294 SER A N 1
ATOM 2322 C CA . SER A 1 294 ? 12.100 25.293 -3.227 1.00 80.88 294 SER A CA 1
ATOM 2323 C C . SER A 1 294 ? 13.045 26.103 -2.339 1.00 80.88 294 SER A C 1
ATOM 2325 O O . SER A 1 294 ? 13.075 25.908 -1.121 1.00 80.88 294 SER A O 1
ATOM 2327 N N . LYS A 1 295 ? 13.759 27.073 -2.923 1.00 77.25 295 LYS A N 1
ATOM 2328 C CA . LYS A 1 295 ? 14.525 28.076 -2.159 1.00 77.25 295 LYS A CA 1
ATOM 2329 C C . LYS A 1 295 ? 13.618 29.004 -1.335 1.00 77.25 295 LYS A C 1
ATOM 2331 O O . LYS A 1 295 ? 14.091 29.650 -0.403 1.00 77.25 295 LYS A O 1
ATOM 2336 N N . CYS A 1 296 ? 12.317 29.041 -1.630 1.00 76.38 296 CYS A N 1
ATOM 2337 C CA . CYS A 1 296 ? 11.314 29.796 -0.881 1.00 76.38 296 CYS A CA 1
ATOM 2338 C C . CYS A 1 296 ? 10.209 28.857 -0.361 1.00 76.38 296 CYS A C 1
ATOM 2340 O O . CYS A 1 296 ? 9.135 28.766 -0.963 1.00 76.38 296 CYS A O 1
ATOM 2342 N N . PRO A 1 297 ? 10.440 28.127 0.743 1.00 73.19 297 PRO A N 1
ATOM 2343 C CA . PRO A 1 297 ? 9.407 27.288 1.342 1.00 73.19 297 PRO A CA 1
ATOM 2344 C C . PRO A 1 297 ? 8.269 28.144 1.918 1.00 73.19 297 PRO A C 1
ATOM 2346 O O . PRO A 1 297 ? 8.514 29.133 2.613 1.00 73.19 297 PRO A O 1
ATOM 2349 N N . GLU A 1 298 ? 7.017 27.746 1.673 1.00 79.06 298 GLU A N 1
ATOM 2350 C CA . GLU A 1 298 ? 5.849 28.425 2.240 1.00 79.06 298 GLU A CA 1
ATOM 2351 C C . GLU A 1 298 ? 5.829 28.247 3.772 1.00 79.06 298 GLU A C 1
ATOM 2353 O O . GLU A 1 298 ? 5.669 27.136 4.286 1.00 79.06 298 GLU A O 1
ATOM 2358 N N . LYS A 1 299 ? 6.004 29.339 4.523 1.00 83.38 299 LYS A N 1
ATOM 2359 C CA . LYS A 1 299 ? 5.979 29.347 5.994 1.00 83.38 299 LYS A CA 1
ATOM 2360 C C . LYS A 1 299 ? 4.635 29.855 6.507 1.00 83.38 299 LYS A C 1
ATOM 2362 O O . LYS A 1 299 ? 4.068 30.803 5.973 1.00 83.38 299 LYS A O 1
ATOM 2367 N N . CYS A 1 300 ? 4.131 29.241 7.573 1.00 82.06 300 CYS A N 1
ATOM 2368 C CA . CYS A 1 300 ? 2.902 29.696 8.218 1.00 82.06 300 CYS A CA 1
ATOM 2369 C C . CYS A 1 300 ? 3.117 31.059 8.898 1.00 82.06 300 CYS A C 1
ATOM 2371 O O . CYS A 1 300 ? 4.124 31.246 9.584 1.00 82.06 300 CYS A O 1
ATOM 2373 N N . ASN A 1 301 ? 2.160 31.985 8.748 1.00 73.25 301 ASN A N 1
ATOM 2374 C CA . ASN A 1 301 ? 2.197 33.344 9.301 1.00 73.25 301 ASN A CA 1
ATOM 2375 C C . ASN A 1 301 ? 3.323 34.250 8.743 1.00 73.25 301 ASN A C 1
ATOM 2377 O O . ASN A 1 301 ? 3.733 35.211 9.393 1.00 73.25 301 ASN A O 1
ATOM 2381 N N . GLN A 1 302 ? 3.825 33.964 7.536 1.00 73.50 302 GLN A N 1
ATOM 2382 C CA . GLN A 1 302 ? 4.700 34.861 6.775 1.00 73.50 302 GLN A CA 1
ATOM 2383 C C . GLN A 1 302 ? 4.101 35.091 5.386 1.00 73.50 302 GLN A C 1
ATOM 2385 O O . GLN A 1 302 ? 3.695 34.145 4.712 1.00 73.50 302 GLN A O 1
ATOM 2390 N N . LYS A 1 303 ? 4.028 36.352 4.945 1.00 61.62 303 LYS A N 1
ATOM 2391 C CA . LYS A 1 303 ? 3.640 36.657 3.563 1.00 61.62 303 LYS A CA 1
ATOM 2392 C C . LYS A 1 303 ? 4.750 36.151 2.642 1.00 61.62 303 LYS A C 1
ATOM 2394 O O . LYS A 1 303 ? 5.908 36.519 2.819 1.00 61.62 303 LYS A O 1
ATOM 2399 N N . ILE A 1 304 ? 4.386 35.300 1.687 1.00 60.53 304 ILE A N 1
ATOM 2400 C CA . ILE A 1 304 ? 5.297 34.792 0.658 1.00 60.53 304 ILE A CA 1
ATOM 2401 C C . ILE A 1 304 ? 5.902 36.005 -0.062 1.00 60.53 304 ILE A C 1
ATOM 2403 O O . ILE A 1 304 ? 5.165 36.873 -0.536 1.00 60.53 304 ILE A O 1
ATOM 2407 N N . SER A 1 305 ? 7.235 36.093 -0.108 1.00 57.75 305 SER A N 1
ATOM 2408 C CA . SER A 1 305 ? 7.921 37.077 -0.950 1.00 57.75 305 SER A CA 1
ATOM 2409 C C . SER A 1 305 ? 7.428 36.882 -2.383 1.00 57.75 305 SER A C 1
ATOM 2411 O O . SER A 1 305 ? 7.550 35.788 -2.928 1.00 57.75 305 SER A O 1
ATOM 2413 N N . LYS A 1 306 ? 6.836 37.916 -2.994 1.00 58.53 306 LYS A N 1
ATOM 2414 C CA . LYS A 1 306 ? 6.185 37.831 -4.317 1.00 58.53 306 LYS A CA 1
ATOM 2415 C C . LYS A 1 306 ? 7.133 37.421 -5.463 1.00 58.53 306 LYS A C 1
ATOM 2417 O O . LYS A 1 306 ? 6.666 37.226 -6.577 1.00 58.53 306 LYS A O 1
ATOM 2422 N N . LYS A 1 307 ? 8.439 37.271 -5.212 1.00 60.19 307 LYS A N 1
ATOM 2423 C CA . LYS A 1 307 ? 9.437 36.799 -6.179 1.00 60.19 307 LYS A CA 1
ATOM 2424 C C . LYS A 1 307 ? 10.109 35.523 -5.659 1.00 60.19 307 LYS A C 1
ATOM 2426 O O . LYS A 1 307 ? 11.108 35.594 -4.952 1.00 60.19 307 LYS A O 1
ATOM 2431 N N . CYS A 1 308 ? 9.557 34.362 -6.008 1.00 68.00 308 CYS A N 1
ATOM 2432 C CA . CYS A 1 308 ? 10.265 33.083 -5.913 1.00 68.00 308 CYS A CA 1
ATOM 2433 C C . CYS A 1 308 ? 10.817 32.756 -7.302 1.00 68.00 308 CYS A C 1
ATOM 2435 O O . CYS A 1 308 ? 10.037 32.629 -8.247 1.00 68.00 308 CYS A O 1
ATOM 2437 N N . THR A 1 309 ? 12.136 32.630 -7.453 1.00 71.62 309 THR A N 1
ATOM 2438 C CA . THR A 1 309 ? 12.717 32.123 -8.702 1.00 71.62 309 THR A CA 1
ATOM 2439 C C . THR A 1 309 ? 12.433 30.625 -8.830 1.00 71.62 309 THR A C 1
ATOM 2441 O O . THR A 1 309 ? 12.269 29.926 -7.828 1.00 71.62 309 THR A O 1
ATOM 2444 N N . LYS A 1 310 ? 12.361 30.110 -10.064 1.00 72.12 310 LYS A N 1
ATOM 2445 C CA . LYS A 1 310 ? 12.203 28.666 -10.337 1.00 72.12 310 LYS A CA 1
ATOM 2446 C C . LYS A 1 310 ? 13.504 27.879 -10.113 1.00 72.12 310 LYS A C 1
ATOM 2448 O O . LYS A 1 310 ? 13.613 26.733 -10.539 1.00 72.12 310 LYS A O 1
ATOM 2453 N N . ASP A 1 311 ? 14.487 28.490 -9.455 1.00 77.81 311 ASP A N 1
ATOM 2454 C CA . ASP A 1 311 ? 15.780 27.874 -9.226 1.00 77.81 311 ASP A CA 1
ATOM 2455 C C . ASP A 1 311 ? 15.661 26.728 -8.235 1.00 77.81 311 ASP A C 1
ATOM 2457 O O . ASP A 1 311 ? 15.089 26.844 -7.147 1.00 77.81 311 ASP A O 1
ATOM 2461 N N . CYS A 1 312 ? 16.303 25.634 -8.604 1.00 74.69 312 CYS A N 1
ATOM 2462 C CA . CYS A 1 312 ? 16.347 24.434 -7.808 1.00 74.69 312 CYS A CA 1
ATOM 2463 C C . CYS A 1 312 ? 17.261 24.607 -6.583 1.00 74.69 312 CYS A C 1
ATOM 2465 O O . CYS A 1 312 ? 18.418 25.016 -6.705 1.00 74.69 312 CYS A O 1
ATOM 2467 N N . GLY A 1 313 ? 16.747 24.319 -5.387 1.00 73.81 313 GLY A N 1
ATOM 2468 C CA . GLY A 1 313 ? 17.541 24.141 -4.172 1.00 73.81 313 GLY A CA 1
ATOM 2469 C C . GLY A 1 313 ? 18.180 22.749 -4.098 1.00 73.81 313 GLY A C 1
ATOM 2470 O O . GLY A 1 313 ? 17.945 21.888 -4.944 1.00 73.81 313 GLY A O 1
ATOM 2471 N N . LYS A 1 314 ? 18.986 22.507 -3.056 1.00 74.62 314 LYS A N 1
ATOM 2472 C CA . LYS A 1 314 ? 19.642 21.204 -2.834 1.00 74.62 314 LYS A CA 1
ATOM 2473 C C . LYS A 1 314 ? 18.601 20.087 -2.600 1.00 74.62 314 LYS A C 1
ATOM 2475 O O . LYS A 1 314 ? 17.547 20.376 -2.029 1.00 74.62 314 LYS A O 1
ATOM 2480 N N . PRO A 1 315 ? 18.883 18.825 -2.971 1.00 74.25 315 PRO A N 1
ATOM 2481 C CA . PRO A 1 315 ? 18.009 17.696 -2.656 1.00 74.25 315 PRO A CA 1
ATOM 2482 C C . PRO A 1 315 ? 17.739 17.592 -1.148 1.00 74.25 315 PRO A C 1
ATOM 2484 O O . PRO A 1 315 ? 18.669 17.683 -0.346 1.00 74.25 315 PRO A O 1
ATOM 2487 N N . GLY A 1 316 ? 16.481 17.408 -0.747 1.00 76.81 316 GLY A N 1
ATOM 2488 C CA . GLY A 1 316 ? 16.103 17.420 0.667 1.00 76.81 316 GLY A CA 1
ATOM 2489 C C . GLY A 1 316 ? 14.602 17.275 0.919 1.00 76.81 316 GLY A C 1
ATOM 2490 O O . GLY A 1 316 ? 13.806 17.115 -0.005 1.00 76.81 316 GLY A O 1
ATOM 2491 N N . CYS A 1 317 ? 14.212 17.316 2.193 1.00 82.19 317 CYS A N 1
ATOM 2492 C CA . CYS A 1 317 ? 12.815 17.201 2.610 1.00 82.19 317 CYS A CA 1
ATOM 2493 C C . CYS A 1 317 ? 12.074 18.535 2.460 1.00 82.19 317 CYS A C 1
ATOM 2495 O O . CYS A 1 317 ? 12.508 19.556 2.989 1.00 82.19 317 CYS A O 1
ATOM 2497 N N . GLN A 1 318 ? 10.920 18.512 1.798 1.00 83.31 318 GLN A N 1
ATOM 2498 C CA . GLN A 1 318 ? 10.034 19.661 1.640 1.00 83.31 318 GLN A CA 1
ATOM 2499 C C . GLN A 1 318 ? 8.595 19.296 2.030 1.00 83.31 318 GLN A C 1
ATOM 2501 O O . GLN A 1 318 ? 8.148 18.161 1.858 1.00 83.31 318 GLN A O 1
ATOM 2506 N N . CYS A 1 319 ? 7.844 20.262 2.571 1.00 83.44 319 CYS A N 1
ATOM 2507 C CA . CYS A 1 319 ? 6.421 20.073 2.848 1.00 83.44 319 CYS A CA 1
ATOM 2508 C C . CYS A 1 319 ? 5.648 19.713 1.573 1.00 83.44 319 CYS A C 1
ATOM 2510 O O . CYS A 1 319 ? 5.896 20.275 0.506 1.00 83.44 319 CYS A O 1
ATOM 2512 N N . LYS A 1 320 ? 4.676 18.801 1.703 1.00 79.19 320 LYS A N 1
ATOM 2513 C CA . LYS A 1 320 ? 3.726 18.483 0.628 1.00 79.19 320 LYS A CA 1
ATOM 2514 C C . LYS A 1 320 ? 2.976 19.744 0.191 1.00 79.19 320 LYS A C 1
ATOM 2516 O O . LYS A 1 320 ? 2.712 20.624 1.013 1.00 79.19 320 LYS A O 1
ATOM 2521 N N . ALA A 1 321 ? 2.582 19.808 -1.080 1.00 76.62 321 ALA A N 1
ATOM 2522 C CA . ALA A 1 321 ? 1.723 20.879 -1.579 1.00 76.62 321 ALA A CA 1
ATOM 2523 C C . ALA A 1 321 ? 0.464 21.009 -0.697 1.00 76.62 321 ALA A C 1
ATOM 2525 O O . ALA A 1 321 ? -0.162 20.011 -0.347 1.00 76.62 321 ALA A O 1
ATOM 2526 N N . GLY A 1 322 ? 0.127 22.234 -0.278 1.00 72.94 322 GLY A N 1
ATOM 2527 C CA . GLY A 1 322 ? -0.977 22.485 0.662 1.00 72.94 322 GLY A CA 1
ATOM 2528 C C . GLY A 1 322 ? -0.599 22.466 2.153 1.00 72.94 322 GLY A C 1
ATOM 2529 O O . GLY A 1 322 ? -1.444 22.796 2.991 1.00 72.94 322 GLY A O 1
ATOM 2530 N N . TYR A 1 323 ? 0.659 22.161 2.490 1.00 81.69 323 TYR A N 1
ATOM 2531 C CA . TYR A 1 323 ? 1.200 22.233 3.848 1.00 81.69 323 TYR A CA 1
ATOM 2532 C C . TYR A 1 323 ? 2.242 23.349 3.968 1.00 81.69 323 TYR A C 1
ATOM 2534 O O . TYR A 1 323 ? 3.078 23.539 3.090 1.00 81.69 323 TYR A O 1
ATOM 2542 N N . LEU A 1 324 ? 2.193 24.071 5.085 1.00 83.19 324 LEU A N 1
ATOM 2543 C CA . LEU A 1 324 ? 3.057 25.202 5.410 1.00 83.19 324 LEU A CA 1
ATOM 2544 C C . LEU A 1 324 ? 4.040 24.810 6.513 1.00 83.19 324 LEU A C 1
ATOM 2546 O O . LEU A 1 324 ? 3.677 24.101 7.456 1.00 83.19 324 LEU A O 1
ATOM 2550 N N . LEU A 1 325 ? 5.271 25.307 6.437 1.00 83.12 325 LEU A N 1
ATOM 2551 C CA . LEU A 1 325 ? 6.286 25.071 7.458 1.00 83.12 325 LEU A CA 1
ATOM 2552 C C . LEU A 1 325 ? 6.026 25.961 8.687 1.00 83.12 325 LEU A C 1
ATOM 2554 O O . LEU A 1 325 ? 5.970 27.187 8.583 1.00 83.12 325 LEU A O 1
ATOM 2558 N N . TYR A 1 326 ? 5.892 25.354 9.865 1.00 81.56 326 TYR A N 1
ATOM 2559 C CA . TYR A 1 326 ? 5.750 26.042 11.150 1.00 81.56 326 TYR A CA 1
ATOM 2560 C C . TYR A 1 326 ? 6.557 25.310 12.226 1.00 81.56 326 TYR A C 1
ATOM 2562 O O . TYR A 1 326 ? 6.317 24.132 12.480 1.00 81.56 326 TYR A O 1
ATOM 2570 N N . LYS A 1 327 ? 7.529 25.988 12.857 1.00 77.31 327 LYS A N 1
ATOM 2571 C CA . LYS A 1 327 ? 8.439 25.399 13.867 1.00 77.31 327 LYS A CA 1
ATOM 2572 C C . LYS A 1 327 ? 9.050 24.051 13.423 1.00 77.31 327 LYS A C 1
ATOM 2574 O O . LYS A 1 327 ? 8.964 23.061 14.144 1.00 77.31 327 LYS A O 1
ATOM 2579 N N . ASN A 1 328 ? 9.613 24.004 12.211 1.00 73.25 328 ASN A N 1
ATOM 2580 C CA . ASN A 1 328 ? 10.203 22.808 11.581 1.00 73.25 328 ASN A CA 1
ATOM 2581 C C . ASN A 1 328 ? 9.244 21.620 11.361 1.00 73.25 328 ASN A C 1
ATOM 2583 O O . ASN A 1 328 ? 9.688 20.510 11.080 1.00 73.25 328 ASN A O 1
ATOM 2587 N N . LYS A 1 329 ? 7.927 21.841 11.437 1.00 79.94 329 LYS A N 1
ATOM 2588 C CA . LYS A 1 329 ? 6.899 20.838 11.133 1.00 79.94 329 LYS A CA 1
ATOM 2589 C C . LYS A 1 329 ? 6.001 21.334 10.004 1.00 79.94 329 LYS A C 1
ATOM 2591 O O . LYS A 1 329 ? 5.652 22.513 9.956 1.00 79.94 329 LYS A O 1
ATOM 2596 N N . CYS A 1 330 ? 5.610 20.439 9.104 1.00 85.12 330 CYS A N 1
ATOM 2597 C CA . CYS A 1 330 ? 4.626 20.752 8.073 1.00 85.12 330 CYS A CA 1
ATOM 2598 C C . CYS A 1 330 ? 3.223 20.649 8.668 1.00 85.12 330 CYS A C 1
ATOM 2600 O O . CYS A 1 330 ? 2.807 19.583 9.118 1.00 85.12 330 CYS A O 1
ATOM 2602 N N . ILE A 1 331 ? 2.496 21.761 8.678 1.00 84.25 331 ILE A N 1
ATOM 2603 C CA . ILE A 1 331 ? 1.111 21.838 9.150 1.00 84.25 331 ILE A CA 1
ATOM 2604 C C . ILE A 1 331 ? 0.190 22.202 7.987 1.00 84.25 331 ILE A C 1
ATOM 2606 O O . ILE A 1 331 ? 0.603 22.88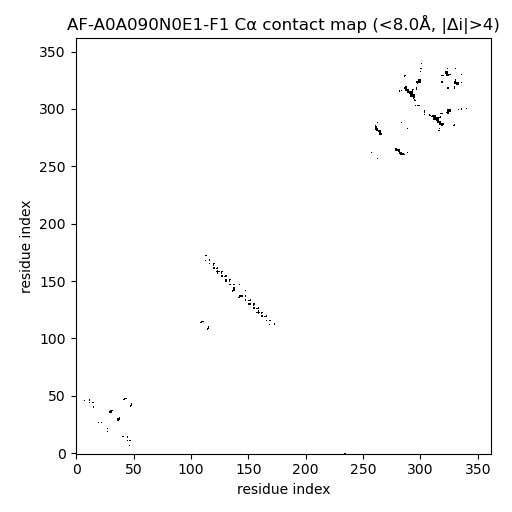0 7.050 1.00 84.25 331 ILE A O 1
ATOM 2610 N N . SER A 1 332 ? -1.068 21.768 8.020 1.00 85.94 332 SER A N 1
ATOM 2611 C CA . SER A 1 332 ? -2.017 22.110 6.955 1.00 85.94 332 SER A CA 1
ATOM 2612 C C . SER A 1 332 ? -2.338 23.611 6.949 1.00 85.94 332 SER A C 1
ATOM 2614 O O . SER A 1 332 ? -2.314 24.274 7.995 1.00 85.94 332 SER A O 1
ATOM 2616 N N . LYS A 1 333 ? -2.705 24.156 5.780 1.00 82.19 333 LYS A N 1
ATOM 2617 C CA . LYS A 1 333 ? -3.188 25.547 5.643 1.00 82.19 333 LYS A CA 1
ATOM 2618 C C . LYS A 1 333 ? -4.331 25.868 6.625 1.00 82.19 333 LYS A C 1
ATOM 2620 O O . LYS A 1 333 ? -4.371 26.962 7.186 1.00 82.19 333 LYS A O 1
ATOM 2625 N N . SER A 1 334 ? -5.214 24.909 6.906 1.00 83.38 334 SER A N 1
ATOM 2626 C CA . SER A 1 334 ? -6.314 25.048 7.875 1.00 83.38 334 SER A CA 1
ATOM 2627 C C . SER A 1 334 ? -5.820 25.190 9.318 1.00 83.38 334 SER A C 1
ATOM 2629 O O . SER A 1 334 ? -6.294 26.057 10.055 1.00 83.38 334 SER A O 1
ATOM 2631 N N . THR A 1 335 ? -4.833 24.385 9.720 1.00 85.00 335 THR A N 1
ATOM 2632 C CA . THR A 1 335 ? -4.203 24.492 11.045 1.00 85.00 335 THR A CA 1
ATOM 2633 C C . THR A 1 335 ? -3.437 25.805 11.183 1.00 85.00 335 THR A C 1
ATOM 2635 O O . THR A 1 335 ? -3.535 26.460 12.219 1.00 85.00 335 THR A O 1
ATOM 2638 N N . CYS A 1 336 ? -2.767 26.253 10.118 1.00 83.38 336 CYS A N 1
ATOM 2639 C CA . CYS A 1 336 ? -2.114 27.559 10.093 1.00 83.38 336 CYS A CA 1
ATOM 2640 C C . CYS A 1 336 ? -3.110 28.710 10.336 1.00 83.38 336 CYS A C 1
ATOM 2642 O O . CYS A 1 336 ? -2.890 29.521 11.232 1.00 83.38 336 CYS A O 1
ATOM 2644 N N . LYS A 1 337 ? -4.271 28.719 9.661 1.00 85.19 337 LYS A N 1
ATOM 2645 C CA . LYS A 1 337 ? -5.335 29.719 9.893 1.00 85.19 337 LYS A CA 1
ATOM 2646 C C . LYS A 1 337 ? -5.830 29.740 11.348 1.00 85.19 337 LYS A C 1
ATOM 2648 O O . LYS A 1 337 ? -6.114 30.808 11.887 1.00 85.19 337 LYS A O 1
ATOM 2653 N N . LYS A 1 338 ? -5.932 28.579 12.012 1.00 85.81 338 LYS A N 1
ATOM 2654 C CA . LYS A 1 338 ? -6.303 28.494 13.442 1.00 85.81 338 LYS A CA 1
ATOM 2655 C C . LYS A 1 338 ? -5.226 29.113 14.343 1.00 85.81 338 LYS A C 1
ATOM 2657 O O . LYS A 1 338 ? -5.562 29.820 15.292 1.00 85.81 338 LYS A O 1
ATOM 2662 N N . ILE A 1 339 ? -3.949 28.888 14.034 1.00 83.19 339 ILE A N 1
ATOM 2663 C CA . ILE A 1 339 ? -2.812 29.484 14.753 1.00 83.19 339 ILE A CA 1
ATOM 2664 C C . ILE A 1 339 ? -2.788 31.005 14.555 1.00 83.19 339 ILE A C 1
ATOM 2666 O O . ILE A 1 339 ? -2.675 31.744 15.532 1.00 83.19 339 ILE A O 1
ATOM 2670 N N . GLU A 1 340 ? -2.988 31.487 13.328 1.00 80.00 340 GLU A N 1
ATOM 2671 C CA . GLU A 1 340 ? -3.085 32.919 13.018 1.00 80.00 340 GLU A CA 1
ATOM 2672 C C . GLU A 1 340 ? -4.246 33.594 13.766 1.00 80.00 340 GLU A C 1
ATOM 2674 O O . GLU A 1 340 ? -4.075 34.677 14.327 1.00 80.00 340 GLU A O 1
ATOM 2679 N N . LYS A 1 341 ? -5.417 32.943 13.854 1.00 80.06 341 LYS A N 1
ATOM 2680 C CA . LYS A 1 341 ? -6.556 33.431 14.656 1.00 80.06 341 LYS A CA 1
ATOM 2681 C C . LYS A 1 341 ? -6.219 33.497 16.151 1.00 80.06 341 LYS A C 1
ATOM 2683 O O . LYS A 1 341 ? -6.491 34.514 16.788 1.00 80.06 341 LYS A O 1
ATOM 2688 N N . LYS A 1 342 ? -5.575 32.466 16.712 1.00 75.81 342 LYS A N 1
ATOM 2689 C CA . LYS A 1 342 ? -5.145 32.453 18.126 1.00 75.81 342 LYS A CA 1
ATOM 2690 C C . LYS A 1 342 ? -4.116 33.552 18.436 1.00 75.81 342 LYS A C 1
ATOM 2692 O O . LYS A 1 342 ? -4.214 34.194 19.480 1.00 75.81 342 LYS A O 1
ATOM 2697 N N . LEU A 1 343 ? -3.181 33.833 17.523 1.00 68.56 343 LEU A N 1
ATOM 2698 C CA . LEU A 1 343 ? -2.206 34.929 17.657 1.00 68.56 343 LEU A CA 1
ATOM 2699 C C . LEU A 1 343 ? -2.865 36.322 17.591 1.00 68.56 343 LEU A C 1
ATOM 2701 O O . LEU A 1 343 ? -2.480 37.226 18.338 1.00 68.56 343 LEU A O 1
ATOM 2705 N N . LYS A 1 344 ? -3.905 36.488 16.761 1.00 67.69 344 LYS A N 1
ATOM 2706 C CA . LYS A 1 344 ? -4.711 37.722 16.684 1.00 67.69 344 LYS A CA 1
ATOM 2707 C C . LYS A 1 344 ? -5.594 37.951 17.922 1.00 67.69 344 LYS A C 1
ATOM 2709 O O . LYS A 1 344 ? -5.805 39.094 18.313 1.00 67.69 344 LYS A O 1
ATOM 2714 N N . HIS A 1 345 ? -6.086 36.896 18.577 1.00 59.91 345 HIS A N 1
ATOM 2715 C CA . HIS A 1 345 ? -6.832 37.030 19.840 1.00 59.91 345 HIS A CA 1
ATOM 2716 C C . HIS A 1 345 ? -5.921 37.342 21.037 1.00 59.91 345 HIS A C 1
ATOM 2718 O O . HIS A 1 345 ? -6.273 38.175 21.872 1.00 59.91 345 HIS A O 1
ATOM 2724 N N . LYS A 1 346 ? -4.712 36.763 21.088 1.00 55.22 346 LYS A N 1
ATOM 2725 C CA . LYS A 1 346 ? -3.738 37.025 22.164 1.00 55.22 346 LYS A CA 1
ATOM 2726 C C . LYS A 1 346 ? -3.244 38.481 22.178 1.00 55.22 346 LYS A C 1
ATOM 2728 O O . LYS A 1 346 ? -2.999 39.029 23.245 1.00 55.22 346 LYS A O 1
ATOM 2733 N N . THR A 1 347 ? -3.176 39.130 21.013 1.00 54.00 347 THR A N 1
ATOM 2734 C CA . THR A 1 347 ? -2.838 40.563 20.861 1.00 54.00 347 THR A CA 1
ATOM 2735 C C . THR A 1 347 ? -4.000 41.516 21.177 1.00 54.00 347 THR A C 1
ATOM 2737 O O . THR A 1 347 ? -3.757 42.671 21.524 1.00 54.00 347 THR A O 1
ATOM 2740 N N . LYS A 1 348 ? -5.259 41.052 21.121 1.00 52.31 348 LYS A N 1
ATOM 2741 C CA . LYS A 1 348 ? -6.429 41.819 21.595 1.00 52.31 348 LYS A CA 1
ATOM 2742 C C . LYS A 1 348 ? -6.598 41.738 23.119 1.00 52.31 348 LYS A C 1
ATOM 2744 O O . LYS A 1 348 ? -6.897 42.751 23.743 1.00 52.31 348 LYS A O 1
ATOM 2749 N N . SER A 1 349 ? -6.326 40.580 23.729 1.00 45.22 349 SER A N 1
ATOM 2750 C CA . SER A 1 349 ? -6.421 40.403 25.188 1.00 45.22 349 SER A CA 1
ATOM 2751 C C . SER A 1 349 ? -5.385 41.227 25.964 1.00 45.22 349 SER A C 1
ATOM 2753 O O . SER A 1 349 ? -5.715 41.762 27.015 1.00 45.22 349 SER A O 1
ATOM 2755 N N . THR A 1 350 ? -4.164 41.401 25.441 1.00 46.81 350 THR A N 1
ATOM 2756 C CA . THR A 1 350 ? -3.113 42.218 26.084 1.00 46.81 350 THR A CA 1
ATOM 2757 C C . THR A 1 350 ? -3.307 43.730 25.920 1.00 46.81 350 THR A C 1
ATOM 2759 O O . THR A 1 350 ? -2.767 44.502 26.712 1.00 46.81 350 THR A O 1
ATOM 2762 N N . LYS A 1 351 ? -4.111 44.181 24.944 1.00 46.78 351 LYS A N 1
ATOM 2763 C CA . LYS A 1 351 ? -4.555 45.587 24.859 1.00 46.78 351 LYS A CA 1
ATOM 2764 C C . LYS A 1 351 ? -5.651 45.918 25.879 1.00 46.78 351 LYS A C 1
ATOM 2766 O O . LYS A 1 351 ? -5.689 47.043 26.363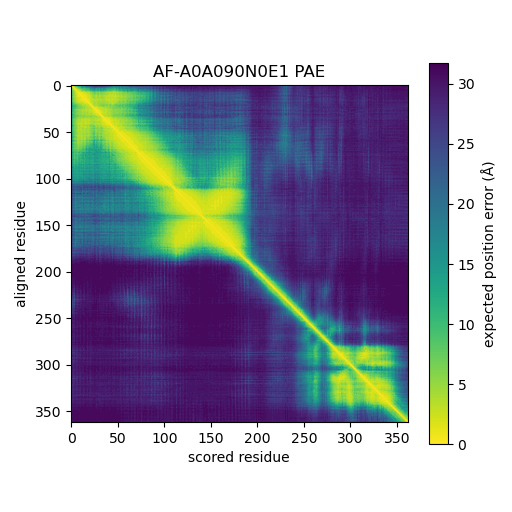 1.00 46.78 351 LYS A O 1
ATOM 2771 N N . SER A 1 352 ? -6.487 44.949 26.260 1.00 43.97 352 SER A N 1
ATOM 2772 C CA . SER A 1 352 ? -7.532 45.157 27.274 1.00 43.97 352 SER A CA 1
ATOM 2773 C C . SER A 1 352 ? -6.957 45.269 28.698 1.00 43.97 352 SER A C 1
ATOM 2775 O O . SER A 1 352 ? -7.368 46.142 29.458 1.00 43.97 352 SER A O 1
ATOM 2777 N N . THR A 1 353 ? -5.907 44.510 29.039 1.00 44.44 353 THR A N 1
ATOM 2778 C CA . THR A 1 353 ? -5.238 44.615 30.355 1.00 44.44 353 THR A CA 1
ATOM 2779 C C . THR A 1 353 ? -4.339 45.847 30.516 1.00 44.44 353 THR A C 1
ATOM 2781 O O . THR A 1 353 ? -4.072 46.246 31.646 1.00 44.44 353 THR A O 1
ATOM 2784 N N . LYS A 1 354 ? -3.907 46.502 29.425 1.00 43.69 354 LYS A N 1
ATOM 2785 C CA . LYS A 1 354 ? -3.188 47.792 29.499 1.00 43.69 354 LYS A CA 1
ATOM 2786 C C . LYS A 1 354 ? -4.117 49.003 29.660 1.00 43.69 354 LYS A C 1
ATOM 2788 O O . LYS A 1 354 ? -3.696 49.985 30.260 1.00 43.69 354 LYS A O 1
ATOM 2793 N N . ASN A 1 355 ? -5.374 48.924 29.211 1.00 45.28 355 ASN A N 1
ATOM 2794 C CA . ASN A 1 355 ? -6.352 50.007 29.397 1.00 45.28 355 ASN A CA 1
ATOM 2795 C C . ASN A 1 355 ? -7.056 49.991 30.764 1.00 45.28 355 ASN A C 1
ATOM 2797 O O . ASN A 1 355 ? -7.637 51.001 31.143 1.00 45.28 355 ASN A O 1
ATOM 2801 N N . LYS A 1 356 ? -6.964 48.905 31.545 1.00 45.50 356 LYS A N 1
ATOM 2802 C CA . LYS A 1 356 ? -7.539 48.845 32.904 1.00 45.50 356 LYS A CA 1
ATOM 2803 C C . LYS A 1 356 ? -6.609 49.370 34.012 1.00 45.50 356 LYS A C 1
ATOM 2805 O O . LYS A 1 356 ? -7.035 49.462 35.153 1.00 45.50 356 LYS A O 1
ATOM 2810 N N . LYS A 1 357 ? -5.359 49.738 33.688 1.00 46.62 357 LYS A N 1
ATOM 2811 C CA . LYS A 1 357 ? -4.363 50.279 34.641 1.00 46.62 357 LYS A CA 1
ATOM 2812 C C . LYS A 1 357 ? -4.114 51.793 34.499 1.00 46.62 357 LYS A C 1
ATOM 2814 O O . LYS A 1 357 ? -3.152 52.296 35.066 1.00 46.62 357 LYS A O 1
ATOM 2819 N N . LYS A 1 358 ? -4.947 52.507 33.726 1.00 48.97 358 LYS A N 1
ATOM 2820 C CA . LYS A 1 358 ? -4.846 53.966 33.513 1.00 48.97 358 LYS A CA 1
ATOM 2821 C C . LYS A 1 358 ? -6.031 54.791 34.033 1.00 48.97 358 LYS A C 1
ATOM 2823 O O . LYS A 1 358 ? -5.931 56.007 34.005 1.00 48.97 358 LYS A O 1
ATOM 2828 N N . ASN A 1 359 ? -7.086 54.157 34.552 1.00 49.66 359 ASN A N 1
ATOM 2829 C CA . ASN A 1 359 ? -8.212 54.847 35.187 1.00 49.66 359 ASN A CA 1
ATOM 2830 C C . ASN A 1 359 ? -8.367 54.372 36.640 1.00 49.66 359 ASN A C 1
ATOM 2832 O O . ASN A 1 359 ? -9.198 53.519 36.939 1.00 49.66 359 ASN A O 1
ATOM 2836 N N . GLN A 1 360 ? -7.537 54.919 37.525 1.00 38.16 360 GLN A N 1
ATOM 2837 C CA . GLN A 1 360 ? -7.859 55.101 38.941 1.00 38.16 360 GLN A CA 1
ATOM 2838 C C . GLN A 1 360 ? -7.651 56.597 39.227 1.00 38.16 360 GLN A C 1
ATOM 2840 O O . GLN A 1 360 ? -6.540 57.081 38.993 1.00 38.16 360 GLN A O 1
ATOM 2845 N N . PRO A 1 361 ? -8.697 57.349 39.608 1.00 48.62 361 PRO A N 1
ATOM 2846 C CA . PRO A 1 361 ? -8.553 58.750 39.984 1.00 48.62 361 PRO A CA 1
ATOM 2847 C C . PRO A 1 361 ? -7.833 58.863 41.335 1.00 48.62 361 PRO A C 1
ATOM 2849 O O . PRO A 1 361 ? -7.949 57.969 42.174 1.00 48.62 361 PRO A O 1
ATOM 2852 N N . LYS A 1 362 ? -7.049 59.936 41.479 1.00 45.06 362 LYS A N 1
ATOM 2853 C CA . LYS A 1 362 ? -6.473 60.384 42.752 1.00 45.06 362 LYS A CA 1
ATOM 2854 C C . LYS A 1 362 ? -7.561 60.772 43.740 1.00 45.06 362 LYS A C 1
ATOM 2856 O O . LYS A 1 362 ? -8.600 61.280 43.260 1.00 45.06 362 LYS A O 1
#

Organism: Strongyloides ratti (NCBI:txid34506)

pLDDT: mean 71.31, std 24.85, range [25.77, 98.0]

Foldseek 3Di:
DVPVVVVLVVVLVVVLCVVCVPDDPVVVVCCVVDPVNVVVSSCPPPSNVCVVVVVVVVVVVVVVVVVVVVVCVVVVVVVVVVVVVVVVVVVVVVVVVVVVVVVVVVVCCCPPLVVVLVVLVVLLVVLVVQLVVLVVCVVVVVDDPVVSVVSNCVSVVSNVVSVVVSVVSVVVVVVVVVVVVVVVVVVVVVPDDDDDDDDDDDDDDDDDDDDDDDDDDDDDDDDDDDDDDDDDDDDDDDDDDDDDDDPDDDDDDDDDDDDDQFDWDDDDPDDDPDPDPDTDGAGQDQWDWDQFDFPFAAAQPDDGDPDGDPDGDHTHTHHDPQWHADPNHTDGPVVSVVVVVVVVVVVVVVVVVVVVVPDDDD

Nearest PDB structures (foldseek):
  3ja6-assembly1_H  TM=4.270E-01  e=5.779E+00  Escherichia coli
  3ja6-assembly1_I  TM=2.471E-01  e=1.513E+00  Escherichia coli
  3g67-assembly1_B  TM=4.015E-01  e=9.407E+00  Thermotoga maritima

Sequence (362 aa):
MSGSYKDLRQLCLSSLMENIKDMKYSDLQDLLNNEEYQKTLVETLPEIKSVPSEKEALLIKMRSQALKNLALEPEINLARDKLLKTHQKANEILKILQEKKEKLDELGEERSLQSINNLLISAQHEAEDIAEAIAKQFTHGDIELNEFKKLFIAEKSKALSRKLRKEKLEEIIREQEHIASMNAFSRDAMFNQSGGGTPYPSTNNVAYPMSNVFPQSIPSRQSRQDPITPYPAGSYGTGAGYPQVNRHSFCNPYCLKCKGNTTFVNSCHSPCSRSCGSPKYIVCKNMVYTRCTSKCPEKCNQKISKKCTKDCGKPGCQCKAGYLLYKNKCISKSTCKKIEKKLKHKTKSTKSTKNKKKNQPK

Mean predicted aligned error: 22.75 Å